Protein AF-A0A497GEU8-F1 (afdb_monomer_lite)

pLDDT: mean 83.65, std 15.56, range [29.09, 98.44]

Secondary structure (DSSP, 8-state):
--HHHHHHH---TTS-HHHHHHHHHHHH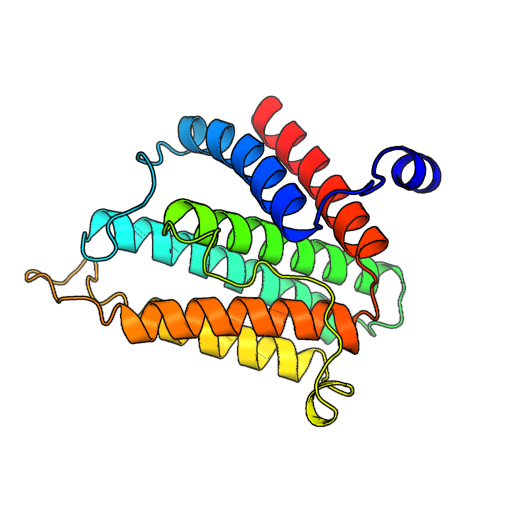HHHHHHHHTPPPSSP-TTSHHHHHHHHHHHHHHHHHHHHHHHHHHHS-TTSHHHHHHHHHHHHHHHHHHHHHHHHHS-TTTS---------GGGTT--HHHHHHHHHHHHHHHHHH----TT-SS-----HH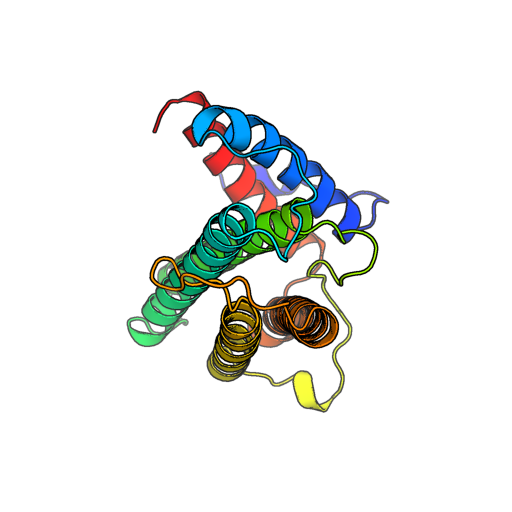HHHHHHHHHHHHHHHIIIIIS---HHHHHHHHHHHHHHHHHHHHHT-

Sequence (207 aa):
MDGRDIKKHFKLGDRKLHDSLVEEQTKLLITYKDIEGLPDWPLHIDLKESQIIIKDFIGRITEELAEAEEYYRNGDFTIEAHGELAEEELIDALHFFLNLLIVVGPSKIYPTPRIITLPEQDQDSTLTECLSNLYYELNIARNDLKNKPWKQSEVQTNKESFYKHIFLAGYWFSVLFSSVLSWDDEKLWTEYMKKHTINKFRQQSNY

Radius of gyration: 17.21 Å; chains: 1; bounding box: 42×36×55 Å

Structure (mmCIF, N/CA/C/O backbone):
data_AF-A0A497GEU8-F1
#
_entry.id   AF-A0A497GEU8-F1
#
loop_
_atom_site.group_PDB
_atom_site.id
_atom_site.type_symbol
_atom_site.label_atom_id
_atom_site.label_alt_id
_atom_site.label_comp_id
_atom_site.label_asym_id
_atom_site.label_entity_id
_atom_site.label_seq_id
_atom_site.pdbx_PDB_ins_code
_atom_site.Cartn_x
_atom_site.Cartn_y
_atom_site.Cartn_z
_atom_site.occupancy
_atom_site.B_iso_or_equiv
_atom_site.auth_seq_id
_atom_site.auth_comp_id
_atom_site.auth_asym_id
_atom_site.auth_atom_id
_atom_site.pdbx_PDB_model_num
ATOM 1 N N . MET A 1 1 ? -4.876 -6.749 -26.555 1.00 37.56 1 MET A N 1
ATOM 2 C CA . MET A 1 1 ? -4.729 -5.285 -26.716 1.00 37.56 1 MET A CA 1
ATOM 3 C C . MET A 1 1 ? -3.230 -5.017 -26.757 1.00 37.56 1 MET A C 1
ATOM 5 O O . MET A 1 1 ? -2.553 -5.516 -25.872 1.00 37.56 1 MET A O 1
ATOM 9 N N . ASP A 1 2 ? -2.702 -4.388 -27.810 1.00 32.03 2 ASP A N 1
ATOM 10 C CA . ASP A 1 2 ? -1.256 -4.136 -27.979 1.00 32.03 2 ASP A CA 1
ATOM 11 C C . ASP A 1 2 ? -0.784 -3.088 -26.950 1.00 32.03 2 ASP A C 1
ATOM 13 O O . ASP A 1 2 ? -1.413 -2.038 -26.804 1.00 32.03 2 ASP A O 1
ATOM 17 N N . GLY A 1 3 ? 0.318 -3.355 -26.238 1.00 29.09 3 GLY A N 1
ATOM 18 C CA . GLY A 1 3 ? 0.897 -2.453 -25.230 1.00 29.09 3 GLY A CA 1
ATOM 19 C C . GLY A 1 3 ? 1.230 -1.048 -25.755 1.00 29.09 3 GLY A C 1
ATOM 20 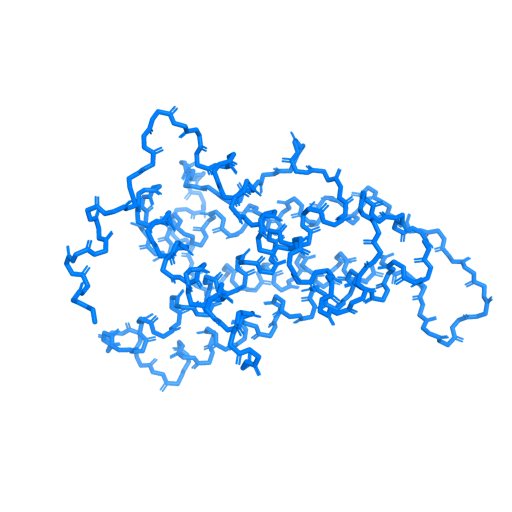O O . GLY A 1 3 ? 1.318 -0.094 -24.978 1.00 29.09 3 GLY A O 1
ATOM 21 N N . ARG A 1 4 ? 1.345 -0.885 -27.081 1.00 37.91 4 ARG A N 1
ATOM 22 C CA . ARG A 1 4 ? 1.573 0.404 -27.755 1.00 37.91 4 ARG A CA 1
ATOM 23 C C . ARG A 1 4 ? 0.327 1.292 -27.843 1.00 37.91 4 ARG A C 1
ATOM 25 O O . ARG A 1 4 ? 0.478 2.512 -27.922 1.00 37.91 4 ARG A O 1
ATOM 32 N N . ASP A 1 5 ? -0.879 0.727 -27.773 1.00 38.03 5 ASP A N 1
ATOM 33 C CA . ASP A 1 5 ? -2.130 1.504 -27.800 1.00 38.03 5 ASP A CA 1
ATOM 34 C C . ASP A 1 5 ? -2.498 2.081 -26.425 1.00 38.03 5 ASP A C 1
ATOM 36 O O . ASP A 1 5 ? -3.148 3.126 -26.338 1.00 38.03 5 ASP A O 1
ATOM 40 N N . ILE A 1 6 ? -2.011 1.466 -25.344 1.00 38.50 6 ILE A N 1
ATOM 41 C CA . ILE A 1 6 ? -2.270 1.879 -23.957 1.00 38.50 6 ILE A CA 1
ATOM 42 C C . ILE A 1 6 ? -1.636 3.247 -23.649 1.00 38.50 6 ILE A C 1
ATOM 44 O O . ILE A 1 6 ? -2.307 4.131 -23.116 1.00 38.50 6 ILE A O 1
ATOM 48 N N . LYS A 1 7 ? -0.383 3.480 -24.071 1.00 37.03 7 LYS A N 1
ATOM 49 C CA . LYS A 1 7 ? 0.345 4.745 -23.816 1.00 37.03 7 LYS A CA 1
ATOM 50 C C . LYS A 1 7 ? -0.324 5.984 -24.429 1.00 37.03 7 LYS A C 1
ATOM 52 O O . LYS A 1 7 ? -0.126 7.096 -23.956 1.00 37.03 7 LYS A O 1
ATOM 57 N N . LYS A 1 8 ? -1.136 5.825 -25.481 1.00 44.56 8 LYS A N 1
ATOM 58 C CA . LYS A 1 8 ? -1.880 6.947 -26.085 1.00 44.56 8 LYS A CA 1
ATOM 59 C C . LYS A 1 8 ? -3.129 7.348 -25.297 1.00 44.56 8 LYS A C 1
ATOM 61 O O . LYS A 1 8 ? -3.572 8.483 -25.452 1.00 44.56 8 LYS A O 1
ATOM 66 N N . HIS A 1 9 ? -3.687 6.446 -24.489 1.00 41.69 9 HIS A N 1
ATOM 67 C CA . HIS A 1 9 ? -4.974 6.647 -23.816 1.00 41.69 9 HIS A CA 1
ATOM 68 C C . HIS A 1 9 ? -4.840 7.222 -22.400 1.00 41.69 9 HIS A C 1
ATOM 70 O O . HIS A 1 9 ? -5.765 7.880 -21.930 1.00 41.69 9 HIS A O 1
ATOM 76 N N . PHE A 1 10 ? -3.690 7.044 -21.744 1.00 44.69 10 PHE A N 1
ATOM 77 C CA . PHE A 1 10 ? -3.481 7.437 -20.348 1.00 44.69 10 PHE A CA 1
ATOM 78 C C . PHE A 1 10 ? -2.418 8.536 -20.219 1.00 44.69 10 PHE A C 1
ATOM 80 O O . PHE A 1 10 ? -1.355 8.311 -19.660 1.00 44.69 10 PHE A O 1
ATOM 87 N N . LYS A 1 11 ? -2.689 9.745 -20.727 1.00 52.59 11 LYS A N 1
ATOM 88 C CA . LYS A 1 11 ? -1.827 10.915 -20.468 1.00 52.59 11 LYS A CA 1
ATOM 89 C C . LYS A 1 11 ? -2.278 11.660 -19.214 1.00 52.59 11 LYS A C 1
ATOM 91 O O . LYS A 1 11 ? -3.471 11.906 -19.056 1.00 52.59 11 LYS A O 1
ATOM 96 N N . LEU A 1 12 ? -1.323 12.065 -18.375 1.00 50.97 12 LEU A N 1
ATOM 97 C CA . LEU A 1 12 ? -1.585 12.730 -17.094 1.00 50.97 12 LEU A CA 1
ATOM 98 C C . LEU A 1 12 ? -2.188 14.149 -17.235 1.00 50.97 12 LEU A C 1
ATOM 100 O O . LEU A 1 12 ? -2.952 14.597 -16.381 1.00 50.97 12 LEU A O 1
ATOM 104 N N . GLY A 1 13 ? -1.920 14.842 -18.349 1.00 55.97 13 GLY A N 1
ATOM 105 C CA . GLY A 1 13 ? -2.363 16.228 -18.565 1.00 55.97 13 GLY A CA 1
ATOM 106 C C . GLY A 1 13 ? -1.795 17.204 -17.521 1.00 55.97 13 GLY A C 1
ATOM 107 O O . GLY A 1 13 ? -0.818 16.893 -16.851 1.00 55.97 13 GLY A O 1
ATOM 108 N N . ASP A 1 14 ? -2.421 18.374 -17.351 1.00 50.44 14 ASP A N 1
ATOM 109 C CA . ASP A 1 14 ? -1.991 19.405 -16.381 1.00 50.44 14 ASP A CA 1
ATOM 110 C C . ASP A 1 14 ? -2.366 19.085 -14.913 1.00 50.44 14 ASP A C 1
ATOM 112 O O . ASP A 1 14 ? -2.229 19.931 -14.023 1.00 50.44 14 ASP A O 1
ATOM 116 N N . ARG A 1 15 ? -2.894 17.885 -14.626 1.00 57.47 15 ARG A N 1
ATOM 117 C CA . ARG A 1 15 ? -3.279 17.482 -13.264 1.00 57.47 15 ARG A CA 1
ATOM 118 C C . ARG A 1 15 ? -2.071 16.964 -12.488 1.00 57.47 15 ARG A C 1
ATOM 120 O O . ARG A 1 15 ? -1.202 16.297 -13.036 1.00 57.47 15 ARG A O 1
ATOM 127 N N . LYS A 1 16 ? -2.049 17.206 -11.173 1.00 79.31 16 LYS A N 1
ATOM 128 C CA . LYS A 1 16 ? -1.058 16.583 -10.283 1.00 79.31 16 LYS A CA 1
ATOM 129 C C . LYS A 1 16 ? -1.308 15.073 -10.224 1.00 79.31 16 LYS A C 1
ATOM 131 O O . LYS A 1 16 ? -2.450 14.657 -10.019 1.00 79.31 16 LYS A O 1
ATOM 136 N N . LEU A 1 17 ? -0.247 14.268 -10.349 1.00 83.00 17 LEU A N 1
ATOM 137 C CA . LEU A 1 17 ? -0.321 12.800 -10.320 1.00 83.00 17 LEU A CA 1
ATOM 138 C C . LEU A 1 17 ? -1.107 12.273 -9.118 1.00 83.00 17 LEU A C 1
ATOM 140 O O . LEU A 1 17 ? -2.057 11.512 -9.273 1.00 83.00 17 LEU A O 1
ATOM 144 N N . HIS A 1 18 ? -0.750 12.778 -7.940 1.00 80.44 18 HIS A N 1
ATOM 145 C CA . HIS A 1 18 ? -1.410 12.518 -6.665 1.00 80.44 18 HIS A CA 1
ATOM 146 C C . HIS A 1 18 ? -2.945 12.568 -6.757 1.00 80.44 18 HIS A C 1
ATOM 148 O O . HIS A 1 18 ? -3.628 11.625 -6.367 1.00 80.44 18 HIS A O 1
ATOM 154 N N . ASP A 1 19 ? -3.488 13.673 -7.277 1.00 83.31 19 ASP A N 1
ATOM 155 C CA . ASP A 1 19 ? -4.934 13.903 -7.298 1.00 83.31 19 ASP A CA 1
ATOM 156 C C . ASP A 1 19 ? -5.627 12.928 -8.252 1.00 83.31 19 ASP A C 1
ATOM 158 O O . ASP A 1 19 ? -6.713 12.437 -7.955 1.00 83.31 19 ASP A O 1
ATOM 162 N N . SER A 1 20 ? -4.960 12.599 -9.359 1.00 88.62 20 SER A N 1
ATOM 163 C CA . SER A 1 20 ? -5.477 11.674 -10.368 1.00 88.62 20 SER A CA 1
ATOM 164 C C . SER A 1 20 ? -5.522 10.233 -9.849 1.00 88.62 20 SER A C 1
ATOM 166 O O . SER A 1 20 ? -6.535 9.560 -10.025 1.00 88.62 20 SER A O 1
ATOM 168 N N . LEU A 1 21 ? -4.473 9.777 -9.152 1.00 90.94 21 LEU A N 1
ATOM 169 C CA . LEU A 1 21 ? -4.431 8.445 -8.531 1.00 90.94 21 LEU A CA 1
ATOM 170 C C . LEU A 1 21 ? -5.545 8.273 -7.492 1.00 90.94 21 LEU A C 1
ATOM 172 O O . LEU A 1 21 ? -6.288 7.295 -7.526 1.00 90.94 21 LEU A O 1
ATOM 176 N N . VAL A 1 22 ? -5.705 9.248 -6.591 1.00 89.56 22 VAL A N 1
ATOM 177 C CA . VAL A 1 22 ? -6.745 9.199 -5.552 1.00 89.56 22 VAL A CA 1
ATOM 178 C C . VAL A 1 22 ? -8.147 9.246 -6.166 1.00 89.56 22 VAL A C 1
ATOM 180 O O . VAL A 1 22 ? -9.030 8.505 -5.725 1.00 89.56 22 VAL A O 1
ATOM 183 N N . GLU A 1 23 ? -8.371 10.089 -7.180 1.00 90.62 23 GLU A N 1
ATOM 184 C CA . GLU A 1 23 ? -9.661 10.188 -7.874 1.00 90.62 23 GLU A CA 1
ATOM 185 C C . GLU A 1 23 ? -10.047 8.852 -8.529 1.00 90.62 23 GLU A C 1
ATOM 187 O O . GLU A 1 23 ? -11.162 8.363 -8.326 1.00 90.62 23 GLU A O 1
ATOM 192 N N . GLU A 1 24 ? -9.131 8.242 -9.284 1.00 93.25 24 GLU A N 1
ATOM 193 C CA . GLU A 1 24 ? -9.385 6.974 -9.970 1.00 93.25 24 GLU A CA 1
ATOM 194 C C . GLU A 1 24 ? -9.523 5.799 -8.999 1.00 93.25 24 GLU A C 1
ATOM 196 O O . GLU A 1 24 ? -10.432 4.979 -9.173 1.00 93.25 24 GLU A O 1
ATOM 201 N N . GLN A 1 25 ? -8.715 5.744 -7.935 1.00 94.88 25 GLN A N 1
ATOM 202 C CA . GLN A 1 25 ? -8.865 4.713 -6.909 1.00 94.88 25 GLN A CA 1
ATOM 203 C C . GLN A 1 25 ? -10.217 4.825 -6.203 1.00 94.88 25 GLN A C 1
ATOM 205 O O . GLN A 1 25 ? -10.882 3.816 -5.972 1.00 94.88 25 GLN A O 1
ATOM 210 N N . THR A 1 26 ? -10.667 6.046 -5.898 1.00 93.25 26 THR A N 1
ATOM 211 C CA . THR A 1 26 ? -11.962 6.264 -5.235 1.00 93.25 26 THR A CA 1
ATOM 212 C C . THR A 1 26 ? -13.111 5.688 -6.066 1.00 93.25 26 THR A C 1
ATOM 214 O O . THR A 1 26 ? -14.033 5.094 -5.507 1.00 93.25 26 THR A O 1
ATOM 217 N N . LYS A 1 27 ? -13.047 5.789 -7.403 1.00 93.44 27 LYS A N 1
ATOM 218 C CA . LYS A 1 27 ? -14.053 5.201 -8.307 1.00 93.44 27 LYS A CA 1
ATOM 219 C C . LYS A 1 27 ? -14.100 3.670 -8.203 1.00 93.44 27 LYS A C 1
ATOM 221 O O . LYS A 1 27 ? -15.194 3.107 -8.163 1.00 93.44 27 LYS A O 1
ATOM 226 N N . LEU A 1 28 ? -12.943 3.003 -8.127 1.00 93.62 28 LEU A N 1
ATOM 227 C CA . LEU A 1 28 ? -12.881 1.550 -7.903 1.00 93.62 28 LEU A CA 1
ATOM 228 C C . LEU A 1 28 ? -13.382 1.171 -6.512 1.00 93.62 28 LEU A C 1
ATOM 230 O O . LEU A 1 28 ? -14.156 0.225 -6.375 1.00 93.62 28 LEU A O 1
ATOM 234 N N . LEU A 1 29 ? -12.968 1.917 -5.489 1.00 93.06 29 LEU A N 1
ATOM 235 C CA . LEU A 1 29 ? -13.299 1.615 -4.101 1.00 93.06 29 LEU A CA 1
ATOM 236 C C . LEU A 1 29 ? -14.799 1.760 -3.814 1.00 93.06 29 LEU A C 1
ATOM 238 O O . LEU A 1 29 ? -15.332 0.988 -3.027 1.00 93.06 29 LEU A O 1
ATOM 242 N N . ILE A 1 30 ? -15.503 2.688 -4.474 1.00 92.56 30 ILE A N 1
ATOM 243 C CA . ILE A 1 30 ? -16.972 2.797 -4.383 1.00 92.56 30 ILE A CA 1
ATOM 244 C C . ILE A 1 30 ? -17.652 1.514 -4.865 1.00 92.56 30 ILE A C 1
ATOM 246 O O . ILE A 1 30 ? -18.538 1.010 -4.188 1.00 92.56 30 ILE A O 1
ATOM 250 N N . THR A 1 31 ? -17.219 0.962 -5.998 1.00 89.25 31 THR A N 1
ATOM 251 C CA . THR A 1 31 ? -17.780 -0.302 -6.506 1.00 89.25 31 THR A CA 1
ATOM 252 C C . THR A 1 31 ? -17.420 -1.456 -5.570 1.00 89.25 31 THR A C 1
ATOM 254 O O . THR A 1 31 ? -18.251 -2.298 -5.244 1.00 89.25 31 THR A O 1
ATOM 257 N N . TYR A 1 32 ? -16.180 -1.464 -5.085 1.00 87.38 32 TYR A N 1
ATOM 258 C CA . TYR A 1 32 ? -15.679 -2.480 -4.169 1.00 87.38 32 TYR A CA 1
ATOM 259 C C . TYR A 1 32 ? -16.400 -2.500 -2.820 1.00 87.38 32 TYR A C 1
ATOM 261 O O . TYR A 1 32 ? -16.658 -3.564 -2.265 1.00 87.38 32 TYR A O 1
ATOM 269 N N . LYS A 1 33 ? -16.770 -1.320 -2.315 1.00 90.38 33 LYS A N 1
ATOM 270 C CA . LYS A 1 33 ? -17.546 -1.151 -1.089 1.00 90.38 33 LYS A CA 1
ATOM 271 C C . LYS A 1 33 ? -18.845 -1.942 -1.131 1.00 90.38 33 LYS A C 1
ATOM 273 O O . LYS A 1 33 ? -19.166 -2.600 -0.146 1.00 90.38 33 LYS A O 1
ATOM 278 N N . ASP A 1 34 ? -19.566 -1.877 -2.246 1.00 88.19 34 ASP A N 1
ATOM 279 C CA . ASP A 1 34 ? -20.838 -2.582 -2.401 1.00 88.19 34 ASP A CA 1
ATOM 280 C C . ASP A 1 34 ? -20.632 -4.104 -2.452 1.00 88.19 34 ASP A C 1
ATOM 282 O O . ASP A 1 34 ? -21.442 -4.852 -1.907 1.00 88.19 34 ASP A O 1
ATOM 286 N N . ILE A 1 35 ? -19.527 -4.558 -3.055 1.00 86.81 35 ILE A N 1
ATOM 287 C CA . ILE A 1 35 ? -19.171 -5.981 -3.169 1.00 86.81 35 ILE A CA 1
ATOM 288 C C . ILE A 1 35 ? -18.772 -6.569 -1.807 1.00 86.81 35 ILE A C 1
ATOM 290 O O . ILE A 1 35 ? -19.263 -7.632 -1.431 1.00 86.81 35 ILE A O 1
ATOM 294 N N . GLU A 1 36 ? -17.898 -5.891 -1.058 1.00 87.00 36 GLU A N 1
ATOM 295 C CA . GLU A 1 36 ? -17.358 -6.400 0.215 1.00 87.00 36 GLU A CA 1
ATOM 296 C C . GLU A 1 36 ? -18.144 -5.957 1.455 1.00 87.00 36 GLU A C 1
ATOM 298 O O . GLU A 1 36 ? -17.831 -6.371 2.572 1.00 87.00 36 GLU A O 1
ATOM 303 N N . GLY A 1 37 ? -19.164 -5.111 1.290 1.00 88.94 37 GLY A N 1
ATOM 304 C CA . GLY A 1 37 ? -19.939 -4.571 2.406 1.00 88.94 37 GLY A CA 1
ATOM 305 C C . GLY A 1 37 ? -19.122 -3.640 3.306 1.00 88.94 37 GLY A C 1
ATOM 306 O O . GLY A 1 37 ? -19.282 -3.664 4.529 1.00 88.94 37 GLY A O 1
ATOM 307 N N . LEU A 1 38 ? -18.232 -2.829 2.722 1.00 91.81 38 LEU A N 1
ATOM 308 C CA . LEU A 1 38 ? -17.427 -1.875 3.489 1.00 91.81 38 LEU A CA 1
ATOM 309 C C . LEU A 1 38 ? -18.311 -0.735 4.044 1.00 91.81 38 LEU A C 1
ATOM 311 O O . LEU A 1 38 ? -19.254 -0.288 3.383 1.00 91.81 38 LEU A O 1
ATOM 315 N N . PRO A 1 39 ? -18.018 -0.216 5.250 1.00 91.94 39 PRO A N 1
ATOM 316 C CA . PRO A 1 39 ? -18.730 0.931 5.803 1.00 91.94 39 PRO A CA 1
ATOM 317 C C . PRO A 1 39 ? -18.364 2.233 5.070 1.00 91.94 39 PRO A C 1
ATOM 319 O O . PRO A 1 39 ? -17.440 2.288 4.255 1.00 91.94 39 PRO A O 1
ATOM 322 N N . ASP A 1 40 ? -19.087 3.310 5.380 1.00 91.50 40 ASP A N 1
ATOM 323 C CA . ASP A 1 40 ? -18.697 4.655 4.954 1.00 91.50 40 ASP A CA 1
ATOM 324 C C . ASP A 1 40 ? -17.326 5.044 5.531 1.00 91.50 40 ASP A C 1
ATOM 326 O O . ASP A 1 40 ? -17.022 4.780 6.696 1.00 91.50 40 ASP A O 1
ATOM 330 N N . TRP A 1 41 ? -16.508 5.705 4.712 1.00 90.94 41 TRP A N 1
ATOM 331 C CA . TRP A 1 41 ? -15.236 6.299 5.122 1.00 90.94 41 TRP A CA 1
ATOM 332 C C . TRP A 1 41 ? -15.384 7.816 5.348 1.00 90.94 41 TRP A C 1
ATOM 334 O O . TRP A 1 41 ? -16.260 8.446 4.747 1.00 90.94 41 TRP A O 1
ATOM 344 N N . PRO A 1 42 ? -14.527 8.444 6.176 1.00 91.81 42 PRO A N 1
ATOM 345 C CA . PRO A 1 42 ? -13.341 7.881 6.828 1.00 91.81 42 PRO A CA 1
ATOM 346 C C . PRO A 1 42 ? -13.659 6.969 8.022 1.00 91.81 42 PRO A C 1
ATOM 348 O O . PRO A 1 42 ? -14.535 7.258 8.835 1.00 91.81 42 PRO A O 1
ATOM 351 N N . LEU A 1 43 ? -12.903 5.880 8.148 1.00 91.19 43 LEU A N 1
ATOM 352 C CA . LEU A 1 43 ? -12.997 4.928 9.247 1.00 91.19 43 LEU A CA 1
ATOM 353 C C . LEU A 1 43 ? -12.473 5.546 10.543 1.00 91.19 43 LEU A C 1
ATOM 355 O O . LEU A 1 43 ? -11.385 6.123 10.597 1.00 91.19 43 LEU A O 1
ATOM 359 N N . HIS A 1 44 ? -13.209 5.346 11.633 1.00 88.88 44 HIS A N 1
ATOM 360 C CA . HIS A 1 44 ? -12.740 5.756 12.949 1.00 88.88 44 HIS A CA 1
ATOM 361 C C . HIS A 1 44 ? -11.742 4.727 13.496 1.00 88.88 44 HIS A C 1
ATOM 363 O O . HIS A 1 44 ? -12.134 3.647 13.935 1.00 88.88 44 HIS A O 1
ATOM 369 N N . ILE A 1 45 ? -10.453 5.074 13.491 1.00 88.62 45 ILE A N 1
ATOM 370 C CA . ILE A 1 45 ? -9.332 4.162 13.790 1.00 88.62 45 ILE A CA 1
ATOM 371 C C . ILE A 1 45 ? -9.368 3.505 15.181 1.00 88.62 45 ILE A C 1
ATOM 373 O O . ILE A 1 45 ? -8.797 2.433 15.369 1.00 88.62 45 ILE A O 1
ATOM 377 N N . ASP A 1 46 ? -10.044 4.103 16.165 1.00 87.31 46 ASP A N 1
ATOM 378 C CA . ASP A 1 46 ? -10.172 3.477 17.490 1.00 87.31 46 ASP A CA 1
ATOM 379 C C . ASP A 1 46 ? -11.235 2.374 17.542 1.00 87.31 46 ASP A C 1
ATOM 381 O O . ASP A 1 46 ? -11.194 1.561 18.457 1.00 87.31 46 ASP A O 1
ATOM 385 N N . LEU A 1 47 ? -12.157 2.304 16.576 1.00 88.38 47 LEU A N 1
ATOM 386 C CA . LEU A 1 47 ? -13.202 1.278 16.589 1.00 88.38 47 LEU A CA 1
ATOM 387 C C . LEU A 1 47 ? -12.619 -0.081 16.212 1.00 88.38 47 LEU A C 1
ATOM 389 O O . LEU A 1 47 ? -11.831 -0.198 15.269 1.00 88.38 47 LEU A O 1
ATOM 393 N N . LYS A 1 48 ? -13.029 -1.126 16.933 1.00 89.12 48 LYS A N 1
ATOM 394 C CA . LYS A 1 48 ? -12.568 -2.499 16.693 1.00 89.12 48 LYS A CA 1
ATOM 395 C C . LYS A 1 48 ? -12.855 -2.947 15.259 1.00 89.12 48 LYS A C 1
ATOM 397 O O . LYS A 1 48 ? -11.973 -3.521 14.624 1.00 89.12 48 LYS A O 1
ATOM 402 N N . GLU A 1 49 ? -14.043 -2.647 14.752 1.00 89.50 49 GLU A N 1
ATOM 403 C CA . GLU A 1 49 ? -14.518 -3.013 13.416 1.00 89.50 49 GLU A CA 1
ATOM 404 C C . GLU A 1 49 ? -13.680 -2.321 12.334 1.00 89.50 49 GLU A C 1
ATOM 406 O O . GLU A 1 49 ? -13.168 -2.983 11.432 1.00 89.50 49 GLU A O 1
ATOM 411 N N . SER A 1 50 ? -13.426 -1.016 12.488 1.00 91.88 50 SER A N 1
ATOM 412 C CA . SER A 1 50 ? -12.521 -0.265 11.610 1.00 91.88 50 SER A CA 1
ATOM 413 C C . SER A 1 50 ? -11.123 -0.877 11.584 1.00 91.88 50 SER A C 1
ATOM 415 O O . SER A 1 50 ? -10.536 -1.040 10.519 1.00 91.88 50 SER A O 1
ATOM 417 N N . GLN A 1 51 ? -10.570 -1.251 12.745 1.00 92.69 51 GLN A N 1
ATOM 418 C CA . GLN A 1 51 ? -9.226 -1.829 12.804 1.00 92.69 51 GLN A CA 1
ATOM 419 C C . GLN A 1 51 ? -9.119 -3.186 12.114 1.00 92.69 51 GLN A C 1
ATOM 421 O O . GLN A 1 51 ? -8.022 -3.528 11.677 1.00 92.69 51 GLN A O 1
ATOM 426 N N . ILE A 1 52 ? -10.198 -3.970 12.035 1.00 92.19 52 ILE A N 1
ATOM 427 C CA . ILE A 1 52 ? -10.203 -5.228 11.276 1.00 92.19 52 ILE A CA 1
ATOM 428 C C . ILE A 1 52 ? -9.981 -4.916 9.794 1.00 92.19 52 ILE A C 1
ATOM 430 O O . ILE A 1 52 ? -9.049 -5.454 9.204 1.00 92.19 52 ILE A O 1
ATOM 434 N N . ILE A 1 53 ? -10.748 -3.972 9.248 1.00 94.06 53 ILE A N 1
ATOM 435 C CA . ILE A 1 53 ? -10.668 -3.550 7.841 1.00 94.06 53 ILE A CA 1
ATOM 436 C C . ILE A 1 53 ? -9.306 -2.913 7.529 1.00 94.06 53 ILE A C 1
ATOM 438 O O . ILE A 1 53 ? -8.662 -3.250 6.543 1.00 94.06 53 ILE A O 1
ATOM 442 N N . ILE A 1 54 ? -8.813 -2.024 8.395 1.00 95.19 54 ILE A N 1
ATOM 443 C CA . ILE A 1 54 ? -7.514 -1.362 8.191 1.00 95.19 54 ILE A CA 1
ATOM 444 C C . ILE A 1 54 ? -6.370 -2.390 8.210 1.00 95.19 54 ILE A C 1
ATOM 446 O O . ILE A 1 54 ? -5.448 -2.310 7.401 1.00 95.19 54 ILE A O 1
ATOM 450 N N . LYS A 1 55 ? -6.418 -3.375 9.118 1.00 95.62 55 LYS A N 1
ATOM 451 C CA . LYS A 1 55 ? -5.417 -4.456 9.171 1.00 95.62 55 LYS A CA 1
ATOM 452 C C . LYS A 1 55 ? -5.479 -5.369 7.959 1.00 95.62 55 LYS A C 1
ATOM 454 O O . LYS A 1 55 ? -4.437 -5.915 7.613 1.00 95.62 55 LYS A O 1
ATOM 459 N N . ASP A 1 56 ? -6.666 -5.565 7.401 1.00 95.81 56 ASP A N 1
ATOM 460 C CA . ASP A 1 56 ? -6.879 -6.345 6.190 1.00 95.81 56 ASP A CA 1
ATOM 461 C C . ASP A 1 56 ? -6.238 -5.649 4.986 1.00 95.81 56 ASP A C 1
ATOM 463 O O . ASP A 1 56 ? -5.370 -6.237 4.353 1.00 95.81 56 ASP A O 1
ATOM 467 N N . PHE A 1 57 ? -6.507 -4.354 4.775 1.00 96.19 57 PHE A N 1
ATOM 468 C CA . PHE A 1 57 ? -5.808 -3.574 3.746 1.00 96.19 57 PHE A CA 1
ATOM 469 C C . PHE A 1 57 ? -4.287 -3.602 3.915 1.00 96.19 57 PHE A C 1
ATOM 471 O O . PHE A 1 57 ? -3.581 -3.839 2.942 1.00 96.19 57 PHE A O 1
ATOM 478 N N . ILE A 1 58 ? -3.770 -3.410 5.136 1.00 97.50 58 ILE A N 1
ATOM 479 C CA . ILE A 1 58 ? -2.323 -3.531 5.381 1.00 97.50 58 ILE A CA 1
ATOM 480 C C . ILE A 1 58 ? -1.820 -4.938 5.031 1.00 97.50 58 ILE A C 1
ATOM 482 O O . ILE A 1 58 ? -0.753 -5.059 4.441 1.00 97.50 58 ILE A O 1
ATOM 486 N N . GLY A 1 59 ? -2.579 -5.981 5.376 1.00 98.00 59 GLY A N 1
ATOM 487 C CA . GLY A 1 59 ? -2.258 -7.368 5.039 1.00 98.00 59 GLY A CA 1
ATOM 488 C C . GLY A 1 59 ? -2.129 -7.587 3.534 1.00 98.00 59 GLY A C 1
ATOM 489 O O . GLY A 1 59 ? -1.105 -8.098 3.097 1.00 98.00 59 GLY A O 1
ATOM 490 N N . ARG A 1 60 ? -3.103 -7.108 2.758 1.00 97.88 60 ARG A N 1
ATOM 491 C CA . ARG A 1 60 ? -3.087 -7.203 1.292 1.00 97.88 60 ARG A CA 1
ATOM 492 C C . ARG A 1 60 ? -1.893 -6.470 0.692 1.00 97.88 60 ARG A C 1
ATOM 494 O O . ARG A 1 60 ? -1.170 -7.049 -0.094 1.00 97.88 60 ARG A O 1
ATOM 501 N N . ILE A 1 61 ? -1.589 -5.251 1.152 1.00 98.44 61 ILE A N 1
ATOM 502 C CA . ILE A 1 61 ? -0.377 -4.536 0.705 1.00 98.44 61 ILE A CA 1
ATOM 503 C C . ILE A 1 61 ? 0.875 -5.378 0.973 1.00 98.44 61 ILE A C 1
ATOM 505 O O . ILE A 1 61 ? 1.736 -5.490 0.112 1.00 98.44 61 ILE A O 1
ATOM 509 N N . THR A 1 62 ? 0.997 -5.965 2.168 1.00 98.19 62 THR A N 1
ATOM 510 C CA . THR A 1 62 ? 2.169 -6.788 2.500 1.00 98.19 62 THR A CA 1
ATOM 511 C C . THR A 1 62 ? 2.243 -8.094 1.712 1.00 98.19 62 THR A C 1
ATOM 513 O O . THR A 1 62 ? 3.344 -8.594 1.526 1.00 98.19 62 THR A O 1
ATOM 516 N N . GLU A 1 63 ? 1.108 -8.639 1.280 1.00 98.38 63 GLU A N 1
ATOM 517 C CA . GLU A 1 63 ? 1.026 -9.837 0.440 1.00 98.38 63 GLU A CA 1
ATOM 518 C C . GLU A 1 63 ? 1.540 -9.532 -0.970 1.00 98.38 63 GLU A C 1
ATOM 520 O O . GLU A 1 63 ? 2.523 -10.136 -1.384 1.00 98.38 63 GLU A O 1
ATOM 525 N N . GLU A 1 64 ? 1.022 -8.485 -1.615 1.00 98.12 64 GLU A N 1
ATOM 526 C CA . GLU A 1 64 ? 1.474 -8.048 -2.947 1.00 98.12 64 GLU A CA 1
ATOM 527 C C . GLU A 1 64 ? 2.970 -7.672 -2.976 1.00 98.12 64 GLU A C 1
ATOM 529 O O . GLU A 1 64 ? 3.712 -8.012 -3.898 1.00 98.12 64 GLU A O 1
ATOM 534 N N . LEU A 1 65 ? 3.472 -7.009 -1.923 1.00 97.38 65 LEU A N 1
ATOM 535 C CA . LEU A 1 65 ? 4.908 -6.719 -1.802 1.00 97.38 65 LEU A CA 1
ATOM 536 C C . LEU A 1 65 ? 5.757 -7.997 -1.693 1.00 97.38 65 LEU A C 1
ATOM 538 O O . LEU A 1 65 ? 6.893 -8.012 -2.173 1.00 97.38 65 LEU A O 1
ATOM 542 N N . ALA A 1 66 ? 5.227 -9.052 -1.070 1.00 95.81 66 ALA A N 1
ATOM 543 C CA . ALA A 1 66 ? 5.916 -10.332 -0.946 1.00 95.81 66 ALA A CA 1
ATOM 544 C C . ALA A 1 66 ? 5.913 -11.105 -2.265 1.00 95.81 66 ALA A C 1
ATOM 546 O O . ALA A 1 66 ? 6.928 -11.720 -2.589 1.00 95.81 66 ALA A O 1
ATOM 547 N N . GLU A 1 67 ? 4.838 -11.021 -3.047 1.00 94.31 67 GLU A N 1
ATOM 548 C CA . GLU A 1 67 ? 4.784 -11.584 -4.400 1.00 94.31 67 GLU A CA 1
ATOM 549 C C . GLU A 1 67 ? 5.790 -10.882 -5.330 1.00 94.31 67 GLU A C 1
ATOM 551 O O . GLU A 1 67 ? 6.586 -11.546 -6.001 1.00 94.31 67 GLU A O 1
ATOM 556 N N . ALA A 1 68 ? 5.883 -9.547 -5.273 1.00 92.75 68 ALA A N 1
ATOM 557 C CA . ALA A 1 68 ? 6.927 -8.797 -5.982 1.00 92.75 68 ALA A CA 1
ATOM 558 C C . ALA A 1 68 ? 8.347 -9.244 -5.581 1.00 92.75 68 ALA A C 1
ATOM 560 O O . ALA A 1 68 ? 9.227 -9.430 -6.430 1.00 92.75 68 ALA A O 1
ATOM 561 N N . GLU A 1 69 ? 8.584 -9.429 -4.278 1.00 92.06 69 GLU A N 1
ATOM 562 C CA . GLU A 1 69 ? 9.862 -9.913 -3.753 1.00 92.06 69 GLU A CA 1
ATOM 563 C C . GLU A 1 69 ? 10.169 -11.346 -4.208 1.00 92.06 69 GLU A C 1
ATOM 565 O O . GLU A 1 69 ? 11.324 -11.671 -4.493 1.00 92.06 69 GLU A O 1
ATOM 570 N N . GLU A 1 70 ? 9.153 -12.205 -4.289 1.00 90.88 70 GLU A N 1
ATOM 571 C CA . GLU A 1 70 ? 9.288 -13.575 -4.767 1.00 90.88 70 GLU A CA 1
ATOM 572 C C . GLU A 1 70 ? 9.759 -13.600 -6.222 1.00 90.88 70 GLU A C 1
ATOM 574 O O . GLU A 1 70 ? 10.730 -14.299 -6.526 1.00 90.88 70 GLU A O 1
ATOM 579 N N . TYR A 1 71 ? 9.160 -12.795 -7.104 1.00 87.19 71 TYR A N 1
ATOM 580 C CA . TYR A 1 71 ? 9.617 -12.681 -8.492 1.00 87.19 71 TYR A CA 1
ATOM 581 C C . TYR A 1 71 ? 11.060 -12.175 -8.590 1.00 87.19 71 TYR A C 1
ATOM 583 O O . TYR A 1 71 ? 11.832 -12.695 -9.398 1.00 87.19 71 TYR A O 1
ATOM 591 N N . TYR A 1 72 ? 11.456 -11.234 -7.726 1.00 78.50 72 TYR A N 1
ATOM 592 C CA . TYR A 1 72 ? 12.839 -10.752 -7.655 1.00 78.50 72 TYR A CA 1
ATOM 593 C C . TYR A 1 72 ? 13.830 -11.796 -7.126 1.00 78.50 72 TYR A C 1
ATOM 595 O O . TYR A 1 72 ? 14.984 -11.824 -7.544 1.00 78.50 72 TYR A O 1
ATOM 603 N N . ARG A 1 73 ? 13.420 -12.642 -6.177 1.00 81.94 73 ARG A N 1
ATOM 604 C CA . ARG A 1 73 ? 14.297 -13.662 -5.577 1.00 81.94 73 ARG A CA 1
ATOM 605 C C . ARG A 1 73 ? 14.389 -14.935 -6.415 1.00 81.94 73 ARG A C 1
ATOM 607 O O . ARG A 1 73 ? 15.439 -15.576 -6.417 1.00 81.94 73 ARG A O 1
ATOM 614 N N . ASN A 1 74 ? 13.298 -15.320 -7.076 1.00 77.06 74 ASN A N 1
ATOM 615 C CA . ASN A 1 74 ? 13.196 -16.560 -7.849 1.00 77.06 74 ASN A CA 1
ATOM 616 C C . ASN A 1 74 ? 13.607 -16.385 -9.319 1.00 77.06 74 ASN A C 1
ATOM 618 O O . ASN A 1 74 ? 13.914 -17.378 -9.981 1.00 77.06 74 ASN A O 1
ATOM 622 N N . GLY A 1 75 ? 13.628 -15.153 -9.828 1.00 61.56 75 GLY A N 1
ATOM 623 C CA . GLY A 1 75 ? 14.150 -14.803 -11.142 1.00 61.56 75 GLY A CA 1
ATOM 624 C C . GLY A 1 75 ? 15.383 -13.914 -11.024 1.00 61.56 75 GLY A C 1
ATOM 625 O O . GLY A 1 75 ? 15.543 -13.168 -10.068 1.00 61.56 75 GLY A O 1
ATOM 626 N N . ASP A 1 76 ? 16.258 -13.954 -12.022 1.00 55.09 76 ASP A N 1
ATOM 627 C CA . ASP A 1 76 ? 17.138 -12.814 -12.255 1.00 55.09 76 ASP A CA 1
ATOM 628 C C . ASP A 1 76 ? 16.214 -11.700 -12.778 1.00 55.09 76 ASP A C 1
ATOM 630 O O . ASP A 1 76 ? 15.566 -11.895 -13.810 1.00 55.09 76 ASP A O 1
ATOM 634 N N . PHE A 1 77 ? 16.094 -10.561 -12.082 1.00 57.44 77 PHE A N 1
ATOM 635 C CA . PHE A 1 77 ? 15.247 -9.415 -12.494 1.00 57.44 77 PHE A CA 1
ATOM 636 C C . PHE A 1 77 ? 15.613 -8.873 -13.898 1.00 57.44 77 PHE A C 1
ATOM 638 O O . PHE A 1 77 ? 14.984 -7.962 -14.425 1.00 57.44 77 PHE A O 1
ATOM 645 N N . THR A 1 78 ? 16.660 -9.442 -14.501 1.00 52.56 78 THR A N 1
ATOM 646 C CA . THR A 1 78 ? 17.143 -9.251 -15.866 1.00 52.56 78 THR A CA 1
ATOM 647 C C . THR A 1 78 ? 16.300 -9.965 -16.929 1.00 52.56 78 THR A C 1
ATOM 649 O O . THR A 1 78 ? 16.342 -9.564 -18.094 1.00 52.56 78 THR A O 1
ATOM 652 N N . ILE A 1 79 ? 15.531 -11.006 -16.576 1.00 61.94 79 ILE A N 1
ATOM 653 C CA . ILE A 1 79 ? 14.563 -11.605 -17.500 1.00 61.94 79 ILE A CA 1
ATOM 654 C C . ILE A 1 79 ? 13.348 -10.682 -17.529 1.00 61.94 79 ILE A C 1
ATOM 656 O O . ILE A 1 79 ? 12.586 -10.631 -16.567 1.00 61.94 79 ILE A O 1
ATOM 660 N N . GLU A 1 80 ? 13.167 -9.991 -18.654 1.00 70.00 80 GLU A N 1
ATOM 661 C CA . GLU A 1 80 ? 12.114 -8.993 -18.904 1.00 70.00 80 GLU A CA 1
ATOM 662 C C . GLU A 1 80 ? 10.741 -9.410 -18.343 1.00 70.00 80 GLU A C 1
ATOM 664 O O . GLU A 1 80 ? 10.103 -8.634 -17.642 1.00 70.00 80 GLU A O 1
ATOM 669 N N . ALA A 1 81 ? 10.344 -10.674 -18.523 1.00 71.75 81 ALA A N 1
ATOM 670 C CA . ALA A 1 81 ? 9.078 -11.202 -18.010 1.00 71.75 81 ALA A CA 1
ATOM 671 C C . ALA A 1 81 ? 8.968 -11.239 -16.469 1.00 71.75 81 ALA A C 1
ATOM 673 O O . ALA A 1 81 ? 7.893 -10.992 -15.935 1.00 71.75 81 ALA A O 1
ATOM 674 N N . HIS A 1 82 ? 10.043 -11.554 -15.740 1.00 73.88 82 HIS A N 1
ATOM 675 C CA . HIS A 1 82 ? 10.020 -11.554 -14.269 1.00 73.88 82 HIS A CA 1
ATOM 676 C C . HIS A 1 82 ? 10.012 -10.132 -13.703 1.00 73.88 82 HIS A C 1
ATOM 678 O O . HIS A 1 82 ? 9.347 -9.888 -12.699 1.00 73.88 82 HIS A O 1
ATOM 684 N N . GLY A 1 83 ? 10.704 -9.203 -14.371 1.00 79.75 83 GLY A N 1
ATOM 685 C CA . GLY A 1 83 ? 10.634 -7.779 -14.048 1.00 79.75 83 GLY A CA 1
ATOM 686 C C . GLY A 1 83 ? 9.218 -7.228 -14.222 1.00 79.75 83 GLY A C 1
ATOM 687 O O . GLY A 1 83 ? 8.697 -6.609 -13.303 1.00 79.75 83 GLY A O 1
ATOM 688 N N . GLU A 1 84 ? 8.557 -7.523 -15.347 1.00 85.31 84 GLU A N 1
ATOM 689 C CA . GLU A 1 84 ? 7.173 -7.088 -15.601 1.00 85.31 84 GLU A CA 1
ATOM 690 C C . GLU A 1 84 ? 6.174 -7.634 -14.568 1.00 85.31 84 GLU A C 1
ATOM 692 O O . GLU A 1 84 ? 5.302 -6.892 -14.120 1.00 85.31 84 GLU A O 1
ATOM 697 N N . LEU A 1 85 ? 6.313 -8.901 -14.160 1.00 86.88 85 LEU A N 1
ATOM 698 C CA . LEU A 1 85 ? 5.460 -9.497 -13.124 1.00 86.88 85 LEU A CA 1
ATOM 699 C C . LEU A 1 85 ? 5.672 -8.827 -11.764 1.00 86.88 85 LEU A C 1
ATOM 701 O O . LEU A 1 85 ? 4.708 -8.451 -11.108 1.00 86.88 85 LEU A O 1
ATOM 705 N N . ALA A 1 86 ? 6.926 -8.607 -11.363 1.00 89.69 86 ALA A N 1
ATOM 706 C CA . ALA A 1 86 ? 7.211 -7.906 -10.118 1.00 89.69 86 ALA A CA 1
ATOM 707 C C . ALA A 1 86 ? 6.688 -6.460 -10.135 1.00 89.69 86 ALA A C 1
ATOM 709 O O . ALA A 1 86 ? 6.133 -5.996 -9.143 1.00 89.69 86 ALA A O 1
ATOM 710 N N . GLU A 1 87 ? 6.839 -5.747 -11.257 1.00 92.19 87 GLU A N 1
ATOM 711 C CA . GLU A 1 87 ? 6.267 -4.408 -11.441 1.00 92.19 87 GLU A CA 1
ATOM 712 C C . GLU A 1 87 ? 4.734 -4.415 -11.309 1.00 92.19 87 GLU A C 1
ATOM 714 O O . GLU A 1 87 ? 4.179 -3.478 -10.730 1.00 92.19 87 GLU A O 1
ATOM 719 N N . GLU A 1 88 ? 4.048 -5.456 -11.801 1.00 93.69 88 GLU A N 1
ATOM 720 C CA . GLU A 1 88 ? 2.597 -5.610 -11.643 1.00 93.69 88 GLU A CA 1
ATOM 721 C C . GLU A 1 88 ? 2.196 -5.746 -10.166 1.00 93.69 88 GLU A C 1
ATOM 723 O O . GLU A 1 88 ? 1.337 -4.983 -9.717 1.00 93.69 88 GLU A O 1
ATOM 728 N N . GLU A 1 89 ? 2.859 -6.609 -9.389 1.00 96.12 89 GLU A N 1
ATOM 729 C CA . GLU A 1 89 ? 2.520 -6.783 -7.964 1.00 96.12 89 GLU A CA 1
ATOM 730 C C . GLU A 1 89 ? 2.864 -5.534 -7.127 1.00 96.12 89 GLU A C 1
ATOM 732 O O . GLU A 1 89 ? 2.148 -5.157 -6.196 1.00 96.12 89 GLU A O 1
ATOM 737 N N . LEU A 1 90 ? 3.910 -4.784 -7.499 1.00 96.50 90 LEU A N 1
ATOM 738 C CA . LEU A 1 90 ? 4.192 -3.478 -6.883 1.00 96.50 90 LEU A CA 1
ATOM 739 C C . LEU A 1 90 ? 3.080 -2.451 -7.156 1.00 96.50 90 LEU A C 1
ATOM 741 O O . LEU A 1 90 ? 2.782 -1.606 -6.299 1.00 96.50 90 LEU A O 1
ATOM 745 N N . ILE A 1 91 ? 2.456 -2.507 -8.335 1.00 97.06 91 ILE A N 1
ATOM 746 C CA . ILE A 1 91 ? 1.287 -1.687 -8.661 1.00 97.06 91 ILE A CA 1
ATOM 747 C C . ILE A 1 91 ? 0.048 -2.160 -7.888 1.00 97.06 91 ILE A C 1
ATOM 749 O O . ILE A 1 91 ? -0.727 -1.310 -7.435 1.00 97.06 91 ILE A O 1
ATOM 753 N N . ASP A 1 92 ? -0.133 -3.458 -7.657 1.00 97.50 92 ASP A N 1
ATOM 754 C CA . ASP A 1 92 ? -1.230 -3.980 -6.825 1.00 97.50 92 ASP A CA 1
ATOM 755 C C . ASP A 1 92 ? -1.100 -3.520 -5.376 1.00 97.50 92 ASP A C 1
ATOM 757 O O . ASP A 1 92 ? -2.054 -2.978 -4.798 1.00 97.50 92 ASP A O 1
ATOM 761 N N . ALA A 1 93 ? 0.115 -3.592 -4.829 1.00 97.94 93 ALA A N 1
ATOM 762 C CA . ALA A 1 93 ? 0.439 -3.029 -3.526 1.00 97.94 93 ALA A CA 1
ATOM 763 C C . ALA A 1 93 ? 0.086 -1.531 -3.452 1.00 97.94 93 ALA A C 1
ATOM 765 O O . ALA A 1 93 ? -0.494 -1.074 -2.459 1.00 97.94 93 ALA A O 1
ATOM 766 N N . LEU A 1 94 ? 0.369 -0.760 -4.512 1.00 96.88 94 LEU A N 1
ATOM 767 C CA . LEU A 1 94 ? -0.007 0.654 -4.604 1.00 96.88 94 LEU A CA 1
ATOM 768 C C . LEU A 1 94 ? -1.533 0.852 -4.623 1.00 96.88 94 LEU A C 1
ATOM 770 O O . LEU A 1 94 ? -2.031 1.732 -3.917 1.00 96.88 94 LEU A O 1
ATOM 774 N N . HIS A 1 95 ? -2.291 0.046 -5.377 1.00 97.00 95 HIS A N 1
ATOM 775 C CA . HIS A 1 95 ? -3.765 0.086 -5.388 1.00 97.00 95 HIS A CA 1
ATOM 776 C C . HIS A 1 95 ? -4.336 -0.121 -3.978 1.00 97.00 95 HIS A C 1
ATOM 778 O O . HIS A 1 95 ? -5.176 0.667 -3.522 1.00 97.00 95 HIS A O 1
ATOM 784 N N . PHE A 1 96 ? -3.852 -1.128 -3.244 1.00 97.31 96 PHE A N 1
ATOM 785 C CA . PHE A 1 96 ? -4.286 -1.357 -1.862 1.00 97.31 96 PHE A CA 1
ATOM 786 C C . PHE A 1 96 ? -3.819 -0.264 -0.899 1.00 97.31 96 PHE A C 1
ATOM 788 O O . PHE A 1 96 ? -4.569 0.107 0.009 1.00 97.31 96 PHE A O 1
ATOM 795 N N . PHE A 1 97 ? -2.635 0.313 -1.108 1.00 96.38 97 PHE A N 1
ATOM 796 C CA . PHE A 1 97 ? -2.167 1.441 -0.307 1.00 96.38 97 PHE A CA 1
ATOM 797 C C . PHE A 1 97 ? -3.034 2.689 -0.513 1.00 96.38 97 PHE A C 1
ATOM 799 O O . PHE A 1 97 ? -3.411 3.345 0.459 1.00 96.38 97 PHE A O 1
ATOM 806 N N . LEU A 1 98 ? -3.444 2.992 -1.747 1.00 94.88 98 LEU A N 1
ATOM 807 C CA . LEU A 1 98 ? -4.383 4.083 -2.019 1.00 94.88 98 LEU A CA 1
ATOM 808 C C . LEU A 1 98 ? -5.755 3.828 -1.381 1.00 94.88 98 LEU A C 1
ATOM 810 O O . LEU A 1 98 ? -6.331 4.750 -0.800 1.00 94.88 98 LEU A O 1
ATOM 814 N N . ASN A 1 99 ? -6.255 2.585 -1.420 1.00 94.69 99 ASN A N 1
ATOM 815 C CA . ASN A 1 99 ? -7.471 2.213 -0.691 1.00 94.69 99 ASN A CA 1
ATOM 816 C C . ASN A 1 99 ? -7.321 2.500 0.805 1.00 94.69 99 ASN A C 1
ATOM 818 O O . ASN A 1 99 ? -8.187 3.153 1.386 1.00 94.69 99 ASN A O 1
ATOM 822 N N . LEU A 1 100 ? -6.200 2.086 1.407 1.00 94.88 100 LEU A N 1
ATOM 823 C CA . LEU A 1 100 ? -5.883 2.357 2.806 1.00 94.88 100 LEU A CA 1
ATOM 824 C C . LEU A 1 100 ? -5.921 3.863 3.111 1.00 94.88 100 LEU A C 1
ATOM 826 O O . LEU A 1 100 ? -6.579 4.267 4.070 1.00 94.88 100 LEU A O 1
ATOM 830 N N . LEU A 1 101 ? -5.281 4.700 2.285 1.00 92.19 101 LEU A N 1
ATOM 831 C CA . LEU A 1 101 ? -5.293 6.161 2.445 1.00 92.19 101 LEU A CA 1
ATOM 832 C C . LEU A 1 101 ? -6.705 6.755 2.351 1.00 92.19 101 LEU A C 1
ATOM 834 O O . LEU A 1 101 ? -7.039 7.670 3.106 1.00 92.19 101 LEU A O 1
ATOM 838 N N . ILE A 1 102 ? -7.544 6.252 1.444 1.00 92.31 102 ILE A N 1
ATOM 839 C CA . ILE A 1 102 ? -8.925 6.727 1.295 1.00 92.31 102 ILE A CA 1
ATOM 840 C C . ILE A 1 102 ? -9.755 6.338 2.521 1.00 92.31 102 ILE A C 1
ATOM 842 O O . ILE A 1 102 ? -10.420 7.199 3.103 1.00 92.31 102 ILE A O 1
ATOM 846 N N . VAL A 1 103 ? -9.686 5.074 2.958 1.00 92.69 103 VAL A N 1
ATOM 847 C CA . VAL A 1 103 ? -10.526 4.592 4.063 1.00 92.69 103 VAL A CA 1
ATOM 848 C C . VAL A 1 103 ? -10.109 5.172 5.409 1.00 92.69 103 VAL A C 1
ATOM 850 O O . VAL A 1 103 ? -10.982 5.463 6.218 1.00 92.69 103 VAL A O 1
ATOM 853 N N . VAL A 1 104 ? -8.817 5.403 5.673 1.00 90.12 104 VAL A N 1
ATOM 854 C CA . VAL A 1 104 ? -8.377 6.006 6.950 1.00 90.12 104 VAL A CA 1
ATOM 855 C C . VAL A 1 104 ? -8.537 7.525 6.982 1.00 90.12 104 VAL A C 1
ATOM 857 O O . VAL A 1 104 ? -8.412 8.133 8.044 1.00 90.12 104 VAL A O 1
ATOM 860 N N . GLY A 1 105 ? -8.852 8.151 5.844 1.00 79.25 105 GLY A N 1
ATOM 861 C CA . GLY A 1 105 ? -9.331 9.528 5.809 1.00 79.25 105 GLY A CA 1
ATOM 862 C C . GLY A 1 105 ? -8.338 10.683 5.698 1.00 79.25 105 GLY A C 1
ATOM 863 O O . GLY A 1 105 ? -8.767 11.794 6.019 1.00 79.25 105 GLY A O 1
ATOM 864 N N . PRO A 1 106 ? -7.075 10.530 5.253 1.00 61.12 106 PRO A N 1
ATOM 865 C CA . PRO A 1 106 ? -6.262 11.726 5.119 1.00 61.12 106 PRO A CA 1
ATOM 866 C C . PRO A 1 106 ? -5.569 11.928 3.767 1.00 61.12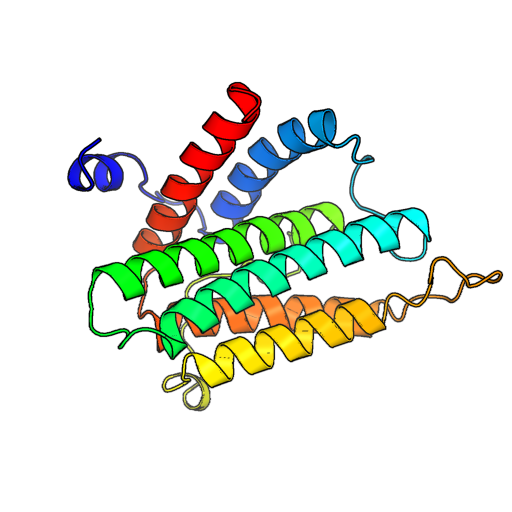 106 PRO A C 1
ATOM 868 O O . PRO A 1 106 ? -4.500 12.526 3.701 1.00 61.12 106 PRO A O 1
ATOM 871 N N . SER A 1 107 ? -6.208 11.554 2.662 1.00 54.31 107 SER A N 1
ATOM 872 C CA . SER A 1 107 ? -5.660 11.740 1.305 1.00 54.31 107 SER A CA 1
ATOM 873 C C . SER A 1 107 ? -5.166 13.161 0.965 1.00 54.31 107 SER A C 1
ATOM 875 O O . SER A 1 107 ? -4.374 13.315 0.050 1.00 54.31 107 SER A O 1
ATOM 877 N N . LYS A 1 108 ? -5.570 14.211 1.698 1.00 49.75 108 LYS A N 1
ATOM 878 C CA . LYS A 1 108 ? -5.053 15.586 1.513 1.00 49.75 108 LYS A CA 1
ATOM 879 C C . LYS A 1 108 ? -3.797 15.932 2.325 1.00 49.75 108 LYS A C 1
ATOM 881 O O . LYS A 1 108 ? -3.211 16.984 2.091 1.00 49.75 108 LYS A O 1
ATOM 886 N N . ILE A 1 109 ? -3.419 15.109 3.302 1.00 50.06 109 ILE A N 1
ATOM 887 C CA . ILE A 1 109 ? -2.330 15.383 4.260 1.00 50.06 109 ILE A CA 1
ATOM 888 C C . ILE A 1 109 ? -1.154 14.404 4.065 1.00 50.06 109 ILE A C 1
ATOM 890 O O . ILE A 1 109 ? -0.043 14.677 4.513 1.00 50.06 109 ILE A O 1
ATOM 894 N N . TYR A 1 110 ? -1.368 13.280 3.375 1.00 57.50 110 TYR A N 1
ATOM 895 C CA . TYR A 1 110 ? -0.422 12.165 3.309 1.00 57.50 110 TYR A CA 1
ATOM 896 C C . TYR A 1 110 ? 0.184 12.153 1.916 1.00 57.50 110 TYR A C 1
ATOM 898 O O . TYR A 1 110 ? -0.518 12.448 0.948 1.00 57.50 110 TYR A O 1
ATOM 906 N N . PRO A 1 111 ? 1.481 11.853 1.781 1.00 61.59 111 PRO A N 1
ATOM 907 C CA . PRO A 1 111 ? 2.110 11.762 0.488 1.00 61.59 111 PRO A CA 1
ATOM 908 C C . PRO A 1 111 ? 1.520 10.536 -0.198 1.00 61.59 111 PRO A C 1
ATOM 910 O O . PRO A 1 111 ? 1.941 9.410 0.056 1.00 61.59 111 PRO A O 1
ATOM 913 N N . THR A 1 112 ? 0.537 10.752 -1.074 1.00 67.88 112 THR A N 1
ATOM 914 C CA . THR A 1 112 ? 0.280 9.766 -2.121 1.00 67.88 112 THR A CA 1
ATOM 915 C C . THR A 1 112 ? 1.602 9.544 -2.851 1.00 67.88 112 THR A C 1
ATOM 917 O O . THR A 1 112 ? 2.284 10.546 -3.134 1.00 67.88 112 THR A O 1
ATOM 920 N N . PRO A 1 113 ? 1.983 8.281 -3.112 1.00 72.06 113 PRO A N 1
ATOM 921 C CA . PRO A 1 113 ? 3.220 7.983 -3.805 1.00 72.06 113 PRO A CA 1
ATOM 922 C C . PRO A 1 113 ? 3.311 8.773 -5.106 1.00 72.06 113 PRO A C 1
ATOM 924 O O . PRO A 1 113 ? 2.338 8.879 -5.855 1.00 72.06 113 PRO A O 1
ATOM 927 N N . ARG A 1 114 ? 4.461 9.400 -5.322 1.00 72.62 114 ARG A N 1
ATOM 928 C CA . ARG A 1 114 ? 4.734 10.248 -6.485 1.00 72.62 114 ARG A CA 1
ATOM 929 C C . ARG A 1 114 ? 6.213 10.172 -6.806 1.00 72.62 114 ARG A C 1
ATOM 931 O O . ARG A 1 114 ? 7.008 9.919 -5.901 1.00 72.62 114 ARG A O 1
ATOM 938 N N . ILE A 1 115 ? 6.592 10.475 -8.039 1.00 79.06 115 ILE A N 1
ATOM 939 C CA . ILE A 1 115 ? 8.010 10.593 -8.351 1.00 79.06 115 ILE A CA 1
ATOM 940 C C . ILE A 1 115 ? 8.540 11.859 -7.675 1.00 79.06 115 ILE A C 1
ATOM 942 O O . ILE A 1 115 ? 8.008 12.963 -7.831 1.00 79.06 115 ILE A O 1
ATOM 946 N N . ILE A 1 116 ? 9.560 11.685 -6.841 1.00 73.31 116 ILE A N 1
ATOM 947 C CA . ILE A 1 116 ? 10.228 12.772 -6.124 1.00 73.31 116 ILE A CA 1
ATOM 948 C C . ILE A 1 116 ? 11.697 12.834 -6.513 1.00 73.31 116 ILE A C 1
ATOM 950 O O . ILE A 1 116 ? 12.325 11.815 -6.798 1.00 73.31 116 ILE A O 1
ATOM 954 N N . THR A 1 117 ? 12.262 14.041 -6.467 1.00 76.00 117 THR A N 1
ATOM 955 C CA . THR A 1 117 ? 13.712 14.193 -6.358 1.00 76.00 117 THR A CA 1
ATOM 956 C C . THR A 1 117 ? 14.127 13.675 -4.990 1.00 76.00 117 THR A C 1
ATOM 958 O O . THR A 1 117 ? 13.724 14.230 -3.965 1.00 76.00 117 THR A O 1
ATOM 961 N N . LEU A 1 118 ? 14.892 12.590 -4.990 1.00 76.69 118 LEU A N 1
ATOM 962 C CA . LEU A 1 118 ? 15.316 11.925 -3.772 1.00 76.69 118 LEU A CA 1
ATOM 963 C C . LEU A 1 118 ? 16.504 12.647 -3.125 1.00 76.69 118 LEU A C 1
ATOM 965 O O . LEU A 1 118 ? 17.378 13.156 -3.840 1.00 76.69 118 LEU A O 1
ATOM 969 N N . PRO A 1 119 ? 16.564 12.681 -1.781 1.00 76.44 119 PRO A N 1
ATOM 970 C CA . PRO A 1 119 ? 17.798 12.984 -1.069 1.00 76.44 119 PRO A CA 1
ATOM 971 C C . PRO A 1 119 ? 18.940 12.084 -1.554 1.00 76.44 119 PRO A C 1
ATOM 973 O O . PRO A 1 119 ? 18.698 10.935 -1.905 1.00 76.44 119 PRO A O 1
ATOM 976 N N . GLU A 1 120 ? 20.177 12.585 -1.541 1.00 77.94 120 GLU A N 1
ATOM 977 C CA . GLU A 1 120 ? 21.355 11.861 -2.049 1.00 77.94 120 GLU A CA 1
ATOM 978 C C . GLU A 1 120 ? 21.482 10.450 -1.458 1.00 77.94 120 GLU A C 1
ATOM 980 O O . GLU A 1 120 ? 21.732 9.501 -2.192 1.00 77.94 120 GLU A O 1
ATOM 985 N N . GLN A 1 121 ? 21.205 10.284 -0.160 1.00 79.00 121 GLN A N 1
ATOM 986 C CA . GLN A 1 121 ? 21.301 8.981 0.501 1.00 79.00 121 GLN A CA 1
ATOM 987 C C . GLN A 1 121 ? 20.285 7.930 0.015 1.00 79.00 121 GLN A C 1
ATOM 989 O O . GLN A 1 121 ? 20.502 6.746 0.246 1.00 79.00 121 GLN A O 1
ATOM 994 N N . ASP A 1 122 ? 19.197 8.350 -0.638 1.00 79.88 122 ASP A N 1
ATOM 995 C CA . ASP A 1 122 ? 18.117 7.463 -1.092 1.00 79.88 122 ASP A CA 1
ATOM 996 C C . ASP A 1 122 ? 18.146 7.244 -2.621 1.00 79.88 122 ASP A C 1
ATOM 998 O O . ASP A 1 122 ? 17.335 6.492 -3.163 1.00 79.88 122 ASP A O 1
ATOM 1002 N N . GLN A 1 123 ? 19.074 7.888 -3.342 1.00 77.62 123 GLN A N 1
ATOM 1003 C CA . GLN A 1 123 ? 19.172 7.791 -4.808 1.00 77.62 123 GLN A CA 1
ATOM 1004 C C . GLN A 1 123 ? 19.634 6.411 -5.290 1.00 77.62 123 GLN A C 1
ATOM 1006 O O . GLN A 1 123 ? 19.190 5.976 -6.348 1.00 77.62 123 GLN A O 1
ATOM 1011 N N . ASP A 1 124 ? 20.445 5.714 -4.492 1.00 81.88 124 ASP A N 1
ATOM 1012 C CA . ASP A 1 124 ? 20.981 4.382 -4.801 1.00 81.88 124 ASP A CA 1
ATOM 1013 C C . ASP A 1 124 ? 20.297 3.267 -3.985 1.00 81.88 124 ASP A C 1
ATOM 1015 O O . ASP A 1 124 ? 20.869 2.195 -3.777 1.00 81.88 124 ASP A O 1
ATOM 1019 N N . SER A 1 125 ? 19.079 3.513 -3.480 1.00 85.25 125 SER A N 1
ATOM 1020 C CA . SER A 1 125 ? 18.330 2.492 -2.740 1.00 85.25 125 SER A CA 1
ATOM 1021 C C . SER A 1 125 ? 18.058 1.263 -3.606 1.00 85.25 125 SER A C 1
ATOM 1023 O O . SER A 1 125 ? 17.675 1.357 -4.770 1.00 85.25 125 SER A O 1
ATOM 1025 N N . THR A 1 126 ? 18.205 0.090 -3.004 1.00 88.38 126 THR A N 1
ATOM 1026 C CA . THR A 1 126 ? 17.895 -1.201 -3.623 1.00 88.38 126 THR A CA 1
ATOM 1027 C C . THR A 1 126 ? 16.430 -1.588 -3.414 1.00 88.38 126 THR A C 1
ATOM 1029 O O . THR A 1 126 ? 15.761 -1.101 -2.495 1.00 88.38 126 THR A O 1
ATOM 1032 N N . LEU A 1 127 ? 15.930 -2.533 -4.222 1.00 87.69 127 LEU A N 1
ATOM 1033 C CA . LEU A 1 127 ? 14.598 -3.111 -4.018 1.00 87.69 127 LEU A CA 1
ATOM 1034 C C . LEU A 1 127 ? 14.453 -3.673 -2.596 1.00 87.69 127 LEU A C 1
ATOM 1036 O O . LEU A 1 127 ? 13.499 -3.349 -1.897 1.00 87.69 127 LEU A O 1
ATOM 1040 N N . THR A 1 128 ? 15.426 -4.468 -2.145 1.00 89.56 128 THR A N 1
ATOM 1041 C CA . THR A 1 128 ? 15.416 -5.091 -0.814 1.00 89.56 128 THR A CA 1
ATOM 1042 C C . THR A 1 128 ? 15.318 -4.059 0.309 1.00 89.56 128 THR A C 1
ATOM 1044 O O . THR A 1 128 ? 14.590 -4.282 1.277 1.00 89.56 128 THR A O 1
ATOM 1047 N N . GLU A 1 129 ? 16.022 -2.929 0.201 1.00 91.69 129 GLU A N 1
ATOM 1048 C CA . GLU A 1 129 ? 15.941 -1.843 1.186 1.00 91.69 129 GLU A CA 1
ATOM 1049 C C . GLU A 1 129 ? 14.563 -1.181 1.178 1.00 91.69 129 GLU A C 1
ATOM 1051 O O . GLU A 1 129 ? 13.969 -1.000 2.244 1.00 91.69 129 GLU A O 1
ATOM 1056 N N . CYS A 1 130 ? 14.021 -0.872 -0.002 1.00 93.38 130 CYS A N 1
ATOM 1057 C CA . CYS A 1 130 ? 12.690 -0.277 -0.125 1.00 93.38 130 CYS A CA 1
ATOM 1058 C C . CYS A 1 130 ? 11.607 -1.201 0.447 1.00 93.38 130 CYS A C 1
ATOM 1060 O O . CYS A 1 130 ? 10.793 -0.763 1.261 1.00 93.38 130 CYS A O 1
ATOM 1062 N N . LEU A 1 131 ? 11.632 -2.487 0.084 1.00 94.88 131 LEU A N 1
ATOM 1063 C CA . LEU A 1 131 ? 10.688 -3.489 0.581 1.00 94.88 131 LEU A CA 1
ATOM 1064 C C . LEU A 1 131 ? 10.815 -3.680 2.094 1.00 94.88 131 LEU A C 1
ATOM 1066 O O . LEU A 1 131 ? 9.812 -3.653 2.803 1.00 94.88 131 LEU A O 1
ATOM 1070 N N . SER A 1 132 ? 12.040 -3.789 2.616 1.00 96.19 132 SER A N 1
ATOM 1071 C CA . SER A 1 132 ? 12.277 -3.927 4.060 1.00 96.19 132 SER A CA 1
ATOM 1072 C C . SER A 1 132 ? 11.699 -2.752 4.848 1.00 96.19 132 SER A C 1
ATOM 1074 O O . SER A 1 132 ? 11.058 -2.953 5.883 1.00 96.19 132 SER A O 1
ATOM 1076 N N . ASN A 1 133 ? 11.886 -1.529 4.349 1.00 96.88 133 ASN A N 1
ATOM 1077 C CA . ASN A 1 133 ? 11.311 -0.344 4.968 1.00 96.88 133 ASN A CA 1
ATOM 1078 C C . ASN A 1 133 ? 9.783 -0.311 4.838 1.00 96.88 133 ASN A C 1
ATOM 1080 O O . ASN A 1 133 ? 9.108 -0.061 5.833 1.00 96.88 133 ASN A O 1
ATOM 1084 N N . LEU A 1 134 ? 9.214 -0.632 3.671 1.00 97.19 134 LEU A N 1
ATOM 1085 C CA . LEU A 1 134 ? 7.760 -0.740 3.500 1.00 97.19 134 LEU A CA 1
ATOM 1086 C C . LEU A 1 134 ? 7.151 -1.734 4.495 1.00 97.19 134 LEU A C 1
ATOM 1088 O O . LEU A 1 134 ? 6.210 -1.384 5.210 1.00 97.19 134 LEU A O 1
ATOM 1092 N N . TYR A 1 135 ? 7.720 -2.936 4.613 1.00 98.25 135 TYR A N 1
ATOM 1093 C CA . TYR A 1 135 ? 7.272 -3.923 5.592 1.00 98.25 135 TYR A CA 1
ATOM 1094 C C . TYR A 1 135 ? 7.371 -3.402 7.017 1.00 98.25 135 TYR A C 1
ATOM 1096 O O . TYR A 1 135 ? 6.444 -3.607 7.802 1.00 98.25 135 TYR A O 1
ATOM 1104 N N . TYR A 1 136 ? 8.479 -2.752 7.369 1.00 98.12 136 TYR A N 1
ATOM 1105 C CA . TYR A 1 136 ? 8.665 -2.189 8.698 1.00 98.12 136 TYR A CA 1
ATOM 1106 C C . TYR A 1 136 ? 7.583 -1.147 9.008 1.00 98.12 136 TYR A C 1
ATOM 1108 O O . TYR A 1 136 ? 6.837 -1.310 9.976 1.00 98.12 136 TYR A O 1
ATOM 1116 N N . GLU A 1 137 ? 7.432 -0.131 8.159 1.00 97.31 137 GLU A N 1
ATOM 1117 C CA . GLU A 1 137 ? 6.474 0.959 8.353 1.00 97.31 137 GLU A CA 1
ATOM 1118 C C . GLU A 1 137 ? 5.029 0.433 8.432 1.00 97.31 137 GLU A C 1
ATOM 1120 O O . GLU A 1 137 ? 4.293 0.736 9.379 1.00 97.31 137 GLU A O 1
ATOM 1125 N N . LEU A 1 138 ? 4.635 -0.451 7.507 1.00 97.38 138 LEU A N 1
ATOM 1126 C CA . LEU A 1 138 ? 3.301 -1.058 7.485 1.00 97.38 138 LEU A CA 1
ATOM 1127 C C . LEU A 1 138 ? 3.033 -1.919 8.728 1.00 97.38 138 LEU A C 1
ATOM 1129 O O . LEU A 1 138 ? 1.946 -1.847 9.311 1.00 97.38 138 LEU A O 1
ATOM 1133 N N . ASN A 1 139 ? 4.009 -2.709 9.184 1.00 96.50 139 ASN A N 1
ATOM 1134 C CA . ASN A 1 139 ? 3.827 -3.560 10.361 1.00 96.50 139 ASN A CA 1
ATOM 1135 C C . ASN A 1 139 ? 3.795 -2.767 11.669 1.00 96.50 139 ASN A C 1
ATOM 1137 O O . ASN A 1 139 ? 3.041 -3.142 12.575 1.00 96.50 139 ASN A O 1
ATOM 1141 N N . ILE A 1 140 ? 4.546 -1.669 11.784 1.00 96.25 140 ILE A N 1
ATOM 1142 C CA . ILE A 1 140 ? 4.450 -0.799 12.961 1.00 96.25 140 ILE A CA 1
ATOM 1143 C C . ILE A 1 140 ? 3.091 -0.088 12.982 1.00 96.25 140 ILE A C 1
ATOM 1145 O O . ILE A 1 140 ? 2.406 -0.156 14.008 1.00 96.25 140 ILE A O 1
ATOM 1149 N N . ALA A 1 141 ? 2.621 0.450 11.848 1.00 94.12 141 ALA A N 1
ATOM 1150 C CA . ALA A 1 141 ? 1.263 0.991 11.737 1.00 94.12 141 ALA A CA 1
ATOM 1151 C C . ALA A 1 141 ? 0.208 -0.060 12.136 1.00 94.12 141 ALA A C 1
ATOM 1153 O O . ALA A 1 141 ? -0.648 0.178 12.992 1.00 94.12 141 ALA A O 1
ATOM 1154 N N . ARG A 1 142 ? 0.309 -1.286 11.610 1.00 94.38 142 ARG A N 1
ATOM 1155 C CA . ARG A 1 142 ? -0.579 -2.405 11.972 1.00 94.38 142 ARG A CA 1
ATOM 1156 C C . ARG A 1 142 ? -0.521 -2.751 13.462 1.00 94.38 142 ARG A C 1
ATOM 1158 O O . ARG A 1 142 ? -1.528 -3.167 14.047 1.00 94.38 142 ARG A O 1
ATOM 1165 N N . ASN A 1 143 ? 0.651 -2.626 14.081 1.00 92.12 143 ASN A N 1
ATOM 1166 C CA . ASN A 1 143 ? 0.852 -2.881 15.501 1.00 92.12 143 ASN A CA 1
ATOM 1167 C C . ASN A 1 143 ? 0.223 -1.794 16.382 1.00 92.12 143 ASN A C 1
ATOM 1169 O O . ASN A 1 143 ? -0.236 -2.123 17.480 1.00 92.12 143 ASN A O 1
ATOM 1173 N N . ASP A 1 144 ? 0.161 -0.540 15.933 1.00 91.62 144 ASP A N 1
ATOM 1174 C CA . ASP A 1 144 ? -0.509 0.548 16.658 1.00 91.62 144 ASP A CA 1
ATOM 1175 C C . ASP A 1 144 ? -2.021 0.333 16.783 1.00 91.62 144 ASP A C 1
ATOM 1177 O O . ASP A 1 144 ? -2.634 0.772 17.756 1.00 91.62 144 ASP A O 1
ATOM 1181 N N . LEU A 1 145 ? -2.610 -0.454 15.882 1.00 91.25 145 LEU A N 1
ATOM 1182 C CA . LEU A 1 145 ? -4.000 -0.903 15.945 1.00 91.25 145 LEU A CA 1
ATOM 1183 C C . LEU A 1 145 ? -4.176 -2.003 17.021 1.00 91.25 145 LEU A C 1
ATOM 1185 O O . LEU A 1 145 ? -4.153 -3.217 16.755 1.00 91.25 145 LEU A O 1
ATOM 1189 N N . LYS A 1 146 ? -4.332 -1.583 18.283 1.00 85.75 146 LYS A N 1
ATOM 1190 C CA . LYS A 1 146 ? -4.291 -2.456 19.475 1.00 85.75 146 LYS A CA 1
ATOM 1191 C C . LYS A 1 146 ? -5.549 -3.290 19.747 1.00 85.75 146 LYS A C 1
ATOM 1193 O O . LYS A 1 146 ? -5.450 -4.209 20.574 1.00 85.75 146 LYS A O 1
ATOM 1198 N N . ASN A 1 147 ? -6.675 -3.038 19.076 1.00 82.44 147 ASN A N 1
ATOM 1199 C CA . ASN A 1 147 ? -7.930 -3.770 19.278 1.00 82.44 147 ASN A CA 1
ATOM 1200 C C . ASN A 1 147 ? -7.879 -5.094 18.515 1.00 82.44 147 ASN A C 1
ATOM 1202 O O . ASN A 1 147 ? -8.100 -5.182 17.307 1.00 82.44 147 ASN A O 1
ATOM 1206 N N . LYS A 1 148 ? -7.465 -6.139 19.232 1.00 73.75 148 LYS A N 1
ATOM 1207 C CA . LYS A 1 148 ? -7.397 -7.507 18.716 1.00 73.75 148 LYS A CA 1
ATOM 1208 C C . LYS A 1 148 ? -8.745 -8.207 18.932 1.00 73.75 148 LYS A C 1
ATOM 1210 O O . LYS A 1 148 ? -9.407 -7.902 19.924 1.00 73.75 148 LYS A O 1
ATOM 1215 N N . PRO A 1 149 ? -9.141 -9.168 18.075 1.00 69.06 149 PRO A N 1
ATOM 1216 C CA . PRO A 1 149 ? -10.426 -9.861 18.202 1.00 69.06 149 PRO A CA 1
ATOM 1217 C C . PRO A 1 149 ? -10.693 -10.430 19.604 1.00 69.06 149 PRO A C 1
ATOM 1219 O O . PRO A 1 149 ? -11.816 -10.327 20.092 1.00 69.06 149 PRO A O 1
ATOM 1222 N N . TRP A 1 150 ? -9.644 -10.932 20.268 1.00 69.69 150 TRP A N 1
ATOM 1223 C CA . TRP A 1 150 ? -9.686 -11.553 21.596 1.00 69.69 150 TRP A CA 1
ATOM 1224 C C . TRP A 1 150 ? -9.615 -10.582 22.789 1.00 69.69 150 TRP A C 1
ATOM 1226 O O . TRP A 1 150 ? -9.743 -11.024 23.930 1.00 69.69 150 TRP A O 1
ATOM 1236 N N . LYS A 1 151 ? -9.377 -9.279 22.580 1.00 69.50 151 LYS A N 1
ATOM 1237 C CA . LYS A 1 151 ? -9.364 -8.307 23.686 1.00 69.50 151 LYS A CA 1
ATOM 1238 C C . LYS A 1 151 ? -10.788 -7.886 24.045 1.00 69.50 151 LYS A C 1
ATOM 1240 O O . LYS A 1 151 ? -11.580 -7.571 23.159 1.00 69.50 151 LYS A O 1
ATOM 1245 N N . GLN A 1 152 ? -11.078 -7.873 25.347 1.00 67.75 152 GLN A N 1
ATOM 1246 C CA . GLN A 1 152 ? -12.379 -7.465 25.889 1.00 67.75 152 GLN A CA 1
ATOM 1247 C C . GLN A 1 152 ? -12.483 -5.958 26.152 1.00 67.75 152 GLN A C 1
ATOM 1249 O O . GLN A 1 152 ? -13.575 -5.413 26.065 1.00 67.75 152 GLN A O 1
ATOM 1254 N N . SER A 1 153 ? -11.369 -5.284 26.448 1.00 70.94 153 SER A N 1
ATOM 1255 C CA . SER A 1 153 ? -11.312 -3.827 26.575 1.00 70.94 153 SER A CA 1
ATOM 1256 C C . SER A 1 153 ? -10.724 -3.188 25.321 1.00 70.94 153 SER A C 1
ATOM 1258 O O . SER A 1 153 ? -9.754 -3.693 24.743 1.00 70.94 153 SER A O 1
ATOM 1260 N N . GLU A 1 154 ? -11.305 -2.061 24.914 1.00 71.69 154 GLU A N 1
ATOM 1261 C CA . GLU A 1 154 ? -10.745 -1.228 23.856 1.00 71.69 154 GLU A CA 1
ATOM 1262 C C . GLU A 1 154 ? -9.511 -0.487 24.372 1.00 71.69 154 GLU A C 1
ATOM 1264 O O . GLU A 1 154 ? -9.471 0.010 25.500 1.00 71.69 154 GLU A O 1
ATOM 1269 N N . VAL A 1 155 ? -8.477 -0.443 23.538 1.00 76.56 155 VAL A N 1
ATOM 1270 C CA . VAL A 1 155 ? -7.247 0.299 23.795 1.00 76.56 155 VAL A CA 1
ATOM 1271 C C . VAL A 1 155 ? -7.167 1.414 22.771 1.00 76.56 155 VAL A C 1
ATOM 1273 O O . VAL A 1 155 ? -7.255 1.161 21.569 1.00 76.56 155 VAL A O 1
ATOM 1276 N N . GLN A 1 156 ? -6.970 2.637 23.254 1.00 76.25 156 GLN A N 1
ATOM 1277 C CA . GLN A 1 156 ? -6.794 3.797 22.394 1.00 76.25 156 GLN A CA 1
ATOM 1278 C C . GLN A 1 156 ? -5.597 3.592 21.458 1.00 76.25 156 GLN A C 1
ATOM 1280 O O . GLN A 1 156 ? -4.516 3.168 21.882 1.00 76.25 156 GLN A O 1
ATOM 1285 N N . THR A 1 157 ? -5.797 3.896 20.179 1.00 82.00 157 THR A N 1
ATOM 1286 C CA . THR A 1 157 ? -4.747 3.795 19.164 1.00 82.00 157 THR A CA 1
ATOM 1287 C C . THR A 1 157 ? -3.760 4.941 19.341 1.00 82.00 157 THR A C 1
ATOM 1289 O O . THR A 1 157 ? -4.169 6.090 19.535 1.00 82.00 157 THR A O 1
ATOM 1292 N N . ASN A 1 158 ? -2.460 4.671 19.198 1.00 86.19 158 ASN A N 1
ATOM 1293 C CA . ASN A 1 158 ? -1.485 5.744 19.020 1.00 86.19 158 ASN A CA 1
ATOM 1294 C C . ASN A 1 158 ? -1.619 6.317 17.599 1.00 86.19 158 ASN A C 1
ATOM 1296 O O . ASN A 1 158 ? -0.932 5.886 16.676 1.00 86.19 158 ASN A O 1
ATOM 1300 N N . LYS A 1 159 ? -2.554 7.257 17.422 1.00 87.56 159 LYS A N 1
ATOM 1301 C CA . LYS A 1 159 ? -2.889 7.839 16.114 1.00 87.56 159 LYS A CA 1
ATOM 1302 C C . LYS A 1 159 ? -1.699 8.546 15.475 1.00 87.56 159 LYS A C 1
ATOM 1304 O O . LYS A 1 159 ? -1.490 8.399 14.281 1.00 87.56 159 LYS A O 1
ATOM 1309 N N . GLU A 1 160 ? -0.925 9.289 16.263 1.00 87.25 160 GLU A N 1
ATOM 1310 C CA . GLU A 1 160 ? 0.252 10.011 15.770 1.00 87.25 160 GLU A CA 1
ATOM 1311 C C . GLU A 1 160 ? 1.281 9.044 15.176 1.00 87.25 160 GLU A C 1
ATOM 1313 O O . GLU A 1 160 ? 1.711 9.226 14.039 1.00 87.25 160 GLU A O 1
ATOM 1318 N N . SER A 1 161 ? 1.606 7.979 15.913 1.00 89.38 161 SER A N 1
ATOM 1319 C CA . SER A 1 161 ? 2.505 6.924 15.442 1.00 89.38 161 SER A CA 1
ATOM 1320 C C . SER A 1 161 ? 1.951 6.229 14.199 1.00 89.38 161 SER A C 1
ATOM 1322 O O . SER A 1 161 ? 2.627 6.202 13.172 1.00 89.38 161 SER A O 1
ATOM 1324 N N . PHE A 1 162 ? 0.693 5.775 14.239 1.00 91.62 162 PHE A N 1
ATOM 1325 C CA . PHE A 1 162 ? 0.052 5.110 13.103 1.00 91.62 162 PHE A CA 1
ATOM 1326 C C . PHE A 1 162 ? 0.176 5.949 11.829 1.00 91.62 162 PHE A C 1
ATOM 1328 O O . PHE A 1 162 ? 0.657 5.480 10.801 1.00 91.62 162 PHE A O 1
ATOM 1335 N N . TYR A 1 163 ? -0.209 7.218 11.911 1.00 88.75 163 TYR A N 1
ATOM 1336 C CA . TYR A 1 163 ? -0.219 8.113 10.767 1.00 88.75 163 TYR A CA 1
ATOM 1337 C C . TYR A 1 163 ? 1.177 8.489 10.273 1.00 88.75 163 TYR A C 1
ATOM 1339 O O . TYR A 1 163 ? 1.383 8.586 9.063 1.00 88.75 163 TYR A O 1
ATOM 1347 N N . LYS A 1 164 ? 2.151 8.631 11.177 1.00 89.06 164 LYS A N 1
ATOM 1348 C CA . LYS A 1 164 ? 3.562 8.781 10.809 1.00 89.06 164 LYS A CA 1
ATOM 1349 C C . LYS A 1 164 ? 4.051 7.582 9.993 1.00 89.06 164 LYS A C 1
ATOM 1351 O O . LYS A 1 164 ? 4.690 7.774 8.965 1.00 89.06 164 LYS A O 1
ATOM 1356 N N . HIS A 1 165 ? 3.734 6.366 10.422 1.00 93.06 165 HIS A N 1
ATOM 1357 C CA . HIS A 1 165 ? 4.156 5.152 9.726 1.00 93.06 165 HIS A CA 1
ATOM 1358 C C . HIS A 1 165 ? 3.446 4.982 8.368 1.00 93.06 165 HIS A C 1
ATOM 1360 O O . HIS A 1 165 ? 4.087 4.630 7.381 1.00 93.06 165 HIS A O 1
ATOM 1366 N N . ILE A 1 166 ?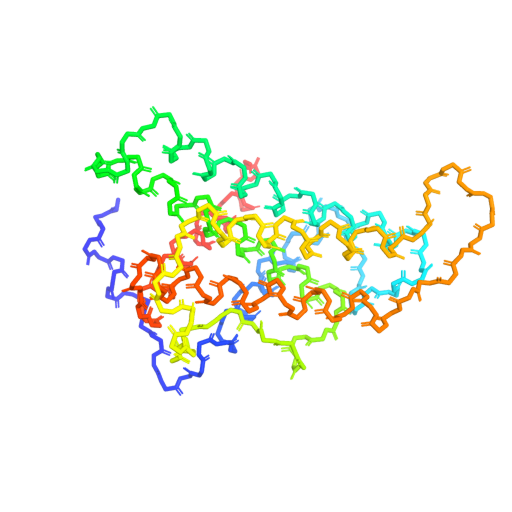 2.162 5.350 8.251 1.00 92.38 166 ILE A N 1
ATOM 1367 C CA . ILE A 1 166 ? 1.480 5.413 6.941 1.00 92.38 166 ILE A CA 1
ATOM 1368 C C . ILE A 1 166 ? 2.128 6.452 6.013 1.00 92.38 166 ILE A C 1
ATOM 1370 O O . ILE A 1 166 ? 2.318 6.187 4.827 1.00 92.38 166 ILE A O 1
ATOM 1374 N N . PHE A 1 167 ? 2.504 7.623 6.535 1.00 89.19 167 PHE A N 1
ATOM 1375 C CA . PHE A 1 167 ? 3.229 8.639 5.767 1.00 89.19 167 PHE A CA 1
ATOM 1376 C C . PHE A 1 167 ? 4.567 8.101 5.239 1.00 89.19 167 PHE A C 1
ATOM 1378 O O . PHE A 1 167 ? 4.880 8.277 4.062 1.00 89.19 167 PHE A O 1
ATOM 1385 N N . LEU A 1 168 ? 5.347 7.436 6.096 1.00 91.00 168 LEU A N 1
ATOM 1386 C CA . LEU A 1 168 ? 6.649 6.880 5.728 1.00 91.00 168 LEU A CA 1
ATOM 1387 C C . LEU A 1 168 ? 6.518 5.725 4.728 1.00 91.00 168 LEU A C 1
ATOM 1389 O O . LEU A 1 168 ? 7.324 5.640 3.808 1.00 91.00 168 LEU A O 1
ATOM 1393 N N . ALA A 1 169 ? 5.471 4.902 4.814 1.00 94.50 169 ALA A N 1
ATOM 1394 C CA . ALA A 1 169 ? 5.184 3.911 3.777 1.00 94.50 169 ALA A CA 1
ATOM 1395 C C . ALA A 1 169 ? 4.957 4.575 2.403 1.00 94.50 169 ALA A C 1
ATOM 1397 O O . ALA A 1 169 ? 5.536 4.150 1.406 1.00 94.50 169 ALA A O 1
ATOM 1398 N N . GLY A 1 170 ? 4.196 5.675 2.346 1.00 91.94 170 GLY A N 1
ATOM 1399 C CA . GLY A 1 170 ? 4.009 6.442 1.105 1.00 91.94 170 GLY A CA 1
ATOM 1400 C C . GLY A 1 170 ? 5.309 7.053 0.563 1.00 91.94 170 GLY A C 1
ATOM 1401 O O . GLY A 1 170 ? 5.524 7.098 -0.653 1.00 91.94 170 GLY A O 1
ATOM 1402 N N . TYR A 1 171 ? 6.208 7.474 1.460 1.00 90.44 171 TYR A N 1
ATOM 1403 C CA . TYR A 1 171 ? 7.564 7.886 1.095 1.00 90.44 171 TYR A CA 1
ATOM 1404 C C . TYR A 1 171 ? 8.349 6.737 0.456 1.00 90.44 171 TYR A C 1
ATOM 1406 O O . TYR A 1 171 ? 8.878 6.916 -0.634 1.00 90.44 171 TYR A O 1
ATOM 1414 N N . TRP A 1 172 ? 8.368 5.551 1.063 1.00 94.12 172 TRP A N 1
ATOM 1415 C CA . TRP A 1 172 ? 9.124 4.413 0.532 1.00 94.12 172 TRP A CA 1
ATOM 1416 C C . TRP A 1 172 ? 8.581 3.867 -0.787 1.00 94.12 172 TRP A C 1
ATOM 1418 O O . TRP A 1 172 ? 9.379 3.471 -1.630 1.00 94.12 172 TRP A O 1
ATOM 1428 N N . PHE A 1 173 ? 7.270 3.940 -1.036 1.00 94.56 173 PHE A N 1
ATOM 1429 C CA . PHE A 1 173 ? 6.737 3.729 -2.388 1.00 94.56 173 PHE A CA 1
ATOM 1430 C C . PHE A 1 173 ? 7.302 4.750 -3.386 1.00 94.56 173 PHE A C 1
ATOM 1432 O O . PHE A 1 173 ? 7.653 4.396 -4.505 1.00 94.56 173 PHE A O 1
ATOM 1439 N N . SER A 1 174 ? 7.424 6.019 -2.985 1.00 90.44 174 SER A N 1
ATOM 1440 C CA . SER A 1 174 ? 8.006 7.062 -3.840 1.00 90.44 174 SER A CA 1
ATOM 1441 C C . SER A 1 174 ? 9.490 6.802 -4.121 1.00 90.44 174 SER A C 1
ATOM 1443 O O . SER A 1 174 ? 9.914 6.937 -5.263 1.00 90.44 174 SER A O 1
ATOM 1445 N N . VAL A 1 175 ? 10.263 6.382 -3.109 1.00 89.56 175 VAL A N 1
ATOM 1446 C CA . VAL A 1 175 ? 11.664 5.953 -3.275 1.00 89.56 175 VAL A CA 1
ATOM 1447 C C . VAL A 1 175 ? 11.737 4.785 -4.253 1.00 89.56 175 VAL A C 1
ATOM 1449 O O . VAL A 1 175 ? 12.429 4.890 -5.256 1.00 89.56 175 VAL A O 1
ATOM 1452 N N . LEU A 1 176 ? 10.954 3.729 -4.028 1.00 93.19 176 LEU A N 1
ATOM 1453 C CA . LEU A 1 176 ? 10.901 2.545 -4.883 1.00 93.19 176 LEU A CA 1
ATOM 1454 C C . LEU A 1 176 ? 10.668 2.900 -6.361 1.00 93.19 176 LEU A C 1
ATOM 1456 O O . LEU A 1 176 ? 11.419 2.462 -7.231 1.00 93.19 176 LEU A O 1
ATOM 1460 N N . PHE A 1 177 ? 9.658 3.719 -6.661 1.00 92.25 177 PHE A N 1
ATOM 1461 C CA . PHE A 1 177 ? 9.364 4.099 -8.045 1.00 92.25 177 PHE A CA 1
ATOM 1462 C C . PHE A 1 177 ? 10.434 5.026 -8.644 1.00 92.25 177 PHE A C 1
ATOM 1464 O O . PHE A 1 177 ? 10.762 4.889 -9.823 1.00 92.25 177 PHE A O 1
ATOM 1471 N N . SER A 1 178 ? 11.003 5.934 -7.844 1.00 87.69 178 SER A N 1
ATOM 1472 C CA . SER A 1 178 ? 12.016 6.897 -8.292 1.00 87.69 178 SER A CA 1
ATOM 1473 C C . SER A 1 178 ? 13.415 6.292 -8.476 1.00 87.69 178 SER A C 1
ATOM 1475 O O . SER A 1 178 ? 14.020 6.524 -9.517 1.00 87.69 178 SER A O 1
ATOM 1477 N N . SER A 1 179 ? 13.969 5.583 -7.485 1.00 86.44 179 SER A N 1
ATOM 1478 C CA . SER A 1 179 ? 15.360 5.091 -7.522 1.00 86.44 179 SER A CA 1
ATOM 1479 C C . SER A 1 179 ? 15.474 3.679 -8.076 1.00 86.44 179 SER A C 1
ATOM 1481 O O . SER A 1 179 ? 16.318 3.432 -8.932 1.00 86.44 179 SER A O 1
ATOM 1483 N N . VAL A 1 180 ? 14.604 2.759 -7.649 1.00 86.81 180 VAL A N 1
ATOM 1484 C CA . VAL A 1 180 ? 14.713 1.346 -8.048 1.00 86.81 180 VAL A CA 1
ATOM 1485 C C . VAL A 1 180 ? 14.194 1.143 -9.467 1.00 86.81 180 VAL A C 1
ATOM 1487 O O . VAL A 1 180 ? 14.891 0.574 -10.303 1.00 86.81 180 VAL A O 1
ATOM 1490 N N . LEU A 1 181 ? 12.981 1.624 -9.754 1.00 89.88 181 LEU A N 1
ATOM 1491 C CA . LEU A 1 181 ? 12.378 1.457 -11.081 1.00 89.88 181 LEU A CA 1
ATOM 1492 C C . LEU A 1 181 ? 12.774 2.564 -12.064 1.00 89.88 181 LEU A C 1
ATOM 1494 O O . LEU A 1 181 ? 12.590 2.404 -13.269 1.00 89.88 181 LEU A O 1
ATOM 1498 N N . SER A 1 182 ? 13.328 3.680 -11.571 1.00 89.62 182 SER A N 1
ATOM 1499 C CA . SER A 1 182 ? 13.685 4.843 -12.398 1.00 89.62 182 SER A CA 1
ATOM 1500 C C . SER A 1 182 ? 12.514 5.351 -13.253 1.00 89.62 182 SER A C 1
ATOM 1502 O O . SER A 1 182 ? 12.689 5.750 -14.408 1.00 89.62 182 SER A O 1
ATOM 1504 N N . TRP A 1 183 ? 11.296 5.298 -12.711 1.00 90.94 183 TRP A N 1
ATOM 1505 C CA . TRP A 1 183 ? 10.093 5.733 -13.411 1.00 90.94 183 TRP A CA 1
ATOM 1506 C C . TRP A 1 183 ? 9.876 7.241 -13.295 1.00 90.94 183 TRP A C 1
ATOM 1508 O O . TRP A 1 183 ? 10.256 7.884 -12.318 1.00 90.94 183 TRP A O 1
ATOM 1518 N N . ASP A 1 184 ? 9.198 7.796 -14.298 1.00 89.38 184 ASP A N 1
ATOM 1519 C CA . ASP A 1 184 ? 8.611 9.129 -14.243 1.00 89.38 184 ASP A CA 1
ATOM 1520 C C . ASP A 1 184 ? 7.103 9.067 -13.929 1.00 89.38 184 ASP A C 1
ATOM 1522 O O . ASP A 1 184 ? 6.489 7.995 -13.859 1.00 89.38 184 ASP A O 1
ATOM 1526 N N . ASP A 1 185 ? 6.498 10.239 -13.713 1.00 87.75 185 ASP A N 1
ATOM 1527 C CA . ASP A 1 185 ? 5.073 10.351 -13.385 1.00 87.75 185 ASP A CA 1
ATOM 1528 C C . ASP A 1 185 ? 4.173 9.759 -14.492 1.00 87.75 185 ASP A C 1
ATOM 1530 O O . ASP A 1 185 ? 3.104 9.222 -14.195 1.00 87.75 185 ASP A O 1
ATOM 1534 N N . GLU A 1 186 ? 4.587 9.828 -15.765 1.00 88.69 186 GLU A N 1
ATOM 1535 C CA . GLU A 1 186 ? 3.816 9.297 -16.898 1.00 88.69 186 GLU A CA 1
ATOM 1536 C C . GLU A 1 186 ? 3.831 7.763 -16.915 1.00 88.69 186 GLU A C 1
ATOM 1538 O O . GLU A 1 186 ? 2.787 7.134 -17.130 1.00 88.69 186 GLU A O 1
ATOM 1543 N N . LYS A 1 187 ? 4.986 7.147 -16.651 1.00 90.62 187 LYS A N 1
ATOM 1544 C CA . LYS A 1 187 ? 5.134 5.694 -16.537 1.00 90.62 187 LYS A CA 1
ATOM 1545 C C . LYS A 1 187 ? 4.366 5.161 -15.330 1.00 90.62 187 LYS A C 1
ATOM 1547 O O . LYS A 1 187 ? 3.576 4.236 -15.518 1.00 90.62 187 LYS A O 1
ATOM 1552 N N . LEU A 1 188 ? 4.509 5.770 -14.148 1.00 92.06 188 LEU A N 1
ATOM 1553 C CA . LEU A 1 188 ? 3.763 5.365 -12.947 1.00 92.06 188 LEU A CA 1
ATOM 1554 C C . LEU A 1 188 ? 2.247 5.442 -13.180 1.00 92.06 188 LEU A C 1
ATOM 1556 O O . LEU A 1 188 ? 1.522 4.488 -12.900 1.00 92.06 188 LEU A O 1
ATOM 1560 N N . TRP A 1 189 ? 1.771 6.543 -13.767 1.00 92.19 189 TRP A N 1
ATOM 1561 C CA . TRP A 1 189 ? 0.367 6.687 -14.147 1.00 92.19 189 TRP A CA 1
ATOM 1562 C C . TRP A 1 189 ? -0.089 5.614 -15.141 1.00 92.19 189 TRP A C 1
ATOM 1564 O O . TRP A 1 189 ? -1.162 5.030 -14.987 1.00 92.19 189 TRP A O 1
ATOM 1574 N N . THR A 1 190 ? 0.726 5.335 -16.158 1.00 92.88 190 THR A N 1
ATOM 1575 C CA . THR A 1 190 ? 0.394 4.355 -17.194 1.00 92.88 190 THR A CA 1
ATOM 1576 C C . THR A 1 190 ? 0.241 2.954 -16.609 1.00 92.88 190 THR A C 1
ATOM 1578 O O . THR A 1 190 ? -0.764 2.299 -16.885 1.00 92.88 190 THR A O 1
ATOM 1581 N N . GLU A 1 191 ? 1.204 2.488 -15.809 1.00 93.81 191 GLU A N 1
ATOM 1582 C CA . GLU A 1 191 ? 1.145 1.148 -15.206 1.00 93.81 191 GLU A CA 1
ATOM 1583 C C . GLU A 1 191 ? 0.000 1.037 -14.193 1.00 93.81 191 GLU A C 1
ATOM 1585 O O . GLU A 1 191 ? -0.7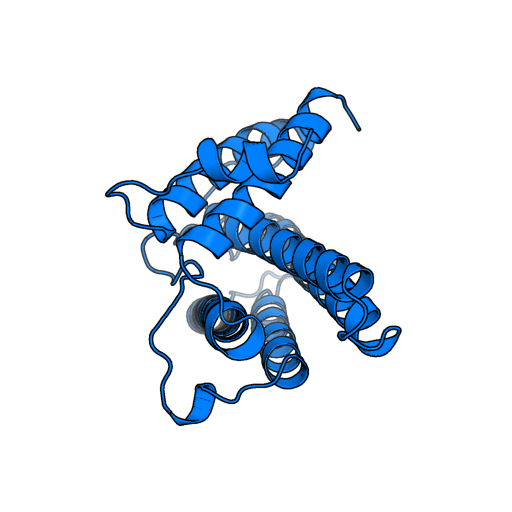86 0.088 -14.247 1.00 93.81 191 GLU A O 1
ATOM 1590 N N . TYR A 1 192 ? -0.202 2.073 -13.374 1.00 95.25 192 TYR A N 1
ATOM 1591 C CA . TYR A 1 192 ? -1.349 2.146 -12.473 1.00 95.25 192 TYR A CA 1
ATOM 1592 C C . TYR A 1 192 ? -2.690 2.008 -13.218 1.00 95.25 192 TYR A C 1
ATOM 1594 O O . TYR A 1 192 ? -3.551 1.223 -12.805 1.00 95.25 192 TYR A O 1
ATOM 1602 N N . MET A 1 193 ? -2.870 2.724 -14.337 1.00 95.56 193 MET A N 1
ATOM 1603 C CA . MET A 1 193 ? -4.115 2.702 -15.115 1.00 95.56 193 MET A CA 1
ATOM 1604 C C . MET A 1 193 ? -4.348 1.393 -15.877 1.00 95.56 193 MET A C 1
ATOM 1606 O O . MET A 1 193 ? -5.506 0.993 -16.066 1.00 95.56 193 MET A O 1
ATOM 1610 N N . LYS A 1 194 ? -3.283 0.691 -16.289 1.00 94.69 194 LYS A N 1
ATOM 1611 C CA . LYS A 1 194 ? -3.410 -0.670 -16.835 1.00 94.69 194 LYS A CA 1
ATOM 1612 C C . LYS A 1 194 ? -4.063 -1.585 -15.810 1.00 94.69 194 LYS A C 1
ATOM 1614 O O . LYS A 1 194 ? -5.091 -2.196 -16.114 1.00 94.69 194 LYS A O 1
ATOM 1619 N N . LYS A 1 195 ? -3.527 -1.616 -14.586 1.00 94.62 195 LYS A N 1
ATOM 1620 C CA . LYS A 1 195 ? -4.090 -2.452 -13.525 1.00 94.62 195 LYS A CA 1
ATOM 1621 C C . LYS A 1 195 ? -5.474 -1.991 -13.094 1.00 94.62 195 LYS A C 1
ATOM 1623 O O . LYS A 1 195 ? -6.374 -2.813 -12.941 1.00 94.62 195 LYS A O 1
ATOM 1628 N N . HIS A 1 196 ? -5.690 -0.679 -12.999 1.00 94.31 196 HIS A N 1
ATOM 1629 C CA . HIS A 1 196 ? -7.007 -0.097 -12.722 1.00 94.31 196 HIS A CA 1
ATOM 1630 C C . HIS A 1 196 ? -8.080 -0.633 -13.675 1.00 94.31 196 HIS A C 1
ATOM 1632 O O . HIS A 1 196 ? -9.146 -1.068 -13.238 1.00 94.31 196 HIS A O 1
ATOM 1638 N N . THR A 1 197 ? -7.767 -0.688 -14.973 1.00 93.69 197 THR A N 1
ATOM 1639 C CA . THR A 1 197 ? -8.675 -1.211 -16.003 1.00 93.69 197 THR A CA 1
ATOM 1640 C C . THR A 1 197 ? -8.977 -2.698 -15.799 1.00 93.69 197 THR A C 1
ATOM 1642 O O . THR A 1 197 ? -10.132 -3.110 -15.929 1.00 93.69 197 THR A O 1
ATOM 1645 N N . ILE A 1 198 ? -7.967 -3.499 -15.445 1.00 92.94 198 ILE A N 1
ATOM 1646 C CA . ILE A 1 198 ? -8.124 -4.928 -15.133 1.00 92.94 198 ILE A CA 1
ATOM 1647 C C . ILE A 1 198 ? -9.018 -5.111 -13.900 1.00 92.94 198 ILE A C 1
ATOM 1649 O O . ILE A 1 198 ? -9.984 -5.871 -13.951 1.00 92.94 198 ILE A O 1
ATOM 1653 N N . ASN A 1 199 ? -8.762 -4.369 -12.823 1.00 91.69 199 ASN A N 1
ATOM 1654 C CA . ASN A 1 199 ? -9.541 -4.440 -11.585 1.00 91.69 199 ASN A CA 1
ATOM 1655 C C . ASN A 1 199 ? -10.996 -4.013 -11.803 1.00 91.69 199 ASN A C 1
ATOM 1657 O O . ASN A 1 199 ? -11.917 -4.683 -11.337 1.00 91.69 199 ASN A O 1
ATOM 1661 N N . LYS A 1 200 ? -11.221 -2.961 -12.598 1.00 92.38 200 LYS A N 1
ATOM 1662 C CA . LYS A 1 200 ? -12.566 -2.549 -13.015 1.00 92.38 200 LYS A CA 1
ATOM 1663 C C . LYS A 1 200 ? -13.291 -3.664 -13.768 1.00 92.38 200 LYS A C 1
ATOM 1665 O O . LYS A 1 200 ? -14.472 -3.899 -13.525 1.00 92.38 200 LYS A O 1
ATOM 1670 N N . PHE A 1 201 ? -12.598 -4.349 -14.677 1.00 91.19 201 PHE A N 1
ATOM 1671 C CA . PHE A 1 201 ? -13.166 -5.478 -15.408 1.00 91.19 201 PHE A CA 1
ATOM 1672 C C . PHE A 1 201 ? -13.513 -6.650 -14.474 1.00 91.19 201 PHE A C 1
ATOM 1674 O O . PHE A 1 201 ? -14.613 -7.189 -14.588 1.00 91.19 201 PHE A O 1
ATOM 1681 N N . ARG A 1 202 ? -12.637 -7.006 -13.520 1.00 87.69 202 ARG A N 1
ATOM 1682 C CA . ARG A 1 202 ? -12.897 -8.057 -12.510 1.00 87.69 202 ARG A CA 1
ATOM 1683 C C . ARG A 1 202 ? -14.165 -7.756 -11.700 1.00 87.69 202 ARG A C 1
ATOM 1685 O O . ARG A 1 202 ? -15.101 -8.552 -11.702 1.00 87.69 202 ARG A O 1
ATOM 1692 N N . GLN A 1 203 ? -14.277 -6.533 -11.171 1.00 85.94 203 GLN A N 1
ATOM 1693 C CA . GLN A 1 203 ? -15.459 -6.069 -10.426 1.00 85.94 203 GLN A CA 1
ATOM 1694 C C . GLN A 1 203 ? -16.762 -6.124 -11.242 1.00 85.94 203 GLN A C 1
ATOM 1696 O O . GLN A 1 203 ? -17.824 -6.396 -10.692 1.00 85.94 203 GLN A O 1
ATOM 1701 N N . GLN A 1 204 ? -16.705 -5.865 -12.552 1.00 86.50 204 GLN A N 1
ATOM 1702 C CA . GLN A 1 204 ? -17.882 -5.904 -13.431 1.00 86.50 204 GLN A CA 1
ATOM 1703 C C . GLN A 1 204 ? -18.260 -7.316 -13.891 1.00 86.50 204 GLN A C 1
ATOM 1705 O O . GLN A 1 204 ? -19.410 -7.551 -14.263 1.00 86.50 204 GLN A O 1
ATOM 1710 N N . SER A 1 205 ? -17.297 -8.238 -13.915 1.00 82.50 205 SER A N 1
ATOM 1711 C CA . SER A 1 205 ? -17.469 -9.598 -14.434 1.00 82.50 205 SER A CA 1
ATOM 1712 C C . SER A 1 205 ? -17.727 -10.650 -13.350 1.00 82.50 205 SER A C 1
ATOM 1714 O O . SER A 1 205 ? -17.930 -11.811 -13.700 1.00 82.50 205 SER A O 1
ATOM 1716 N N . ASN A 1 206 ? -17.791 -10.254 -12.068 1.00 71.62 206 ASN A N 1
ATOM 1717 C CA . ASN A 1 206 ? -17.865 -11.152 -10.904 1.00 71.62 206 ASN A CA 1
ATOM 1718 C C . ASN A 1 206 ? -16.739 -12.206 -10.887 1.00 71.62 206 ASN A C 1
ATOM 1720 O O . ASN A 1 206 ? -16.970 -13.342 -10.464 1.00 71.62 206 ASN A O 1
ATOM 1724 N N . TYR A 1 207 ? -15.557 -11.839 -11.393 1.00 50.62 207 TYR A N 1
ATOM 1725 C CA . TYR A 1 207 ? -14.337 -12.639 -11.285 1.00 50.62 207 TYR A CA 1
ATOM 1726 C C . TYR A 1 207 ? -13.545 -12.230 -10.047 1.00 50.62 207 TYR A C 1
ATOM 1728 O O . TYR A 1 207 ? -13.397 -11.001 -9.841 1.00 50.62 207 TYR A O 1
#

Foldseek 3Di:
DDPVVLLVPQDPPPDDLLVVLLVLLVVLVVLVCVVVVPDDDQDDLLDLVSLVVLLVLLVLLLVLLVQLVCLVVVDVCPPPVSVVRSLLSLLSSLSSLSVSCTRNPDSPPAQSAAADDDDPVLQQDESVRLSVLLVVLSVQLSVLSPNDPPDPDGDDGPPVSNRVSSRVNSVSSNSCCCRHVVDHSSRSSSSNVVVSVVSVVCSVVVD